Protein AF-A0A450WW51-F1 (afdb_monomer_lite)

InterPro domains:
  IPR001902 SLC26A/SulP transporter [PTHR11814] (2-230)
  IPR002645 STAS domain [PS50801] (173-230)
  IPR011547 SLC26A/SulP transporter domain [PF00916] (1-120)
  IPR036513 STAS domain superfamily [G3DSA:3.30.750.24] (166-231)

Secondary structure (DSSP, 8-state):
-HHHHHHHHHHHHHHHHHHHHT----HHHHHHHHHHHHHHHHTTTPPPP---HHHHHHHHHTT--STHHHHHHHHHHHHHHHHHHHHHHT--HHHHHHHHHHHHHHH--HHHHHHHHHS-SHHHHHHHHHHHHHHHH-HHHHHHHHHHHHHHHHHHHHTS-EEEEE-THHHHTTS-TT--S--EEEEEEEEE-TTTHHHHHHHHHHHHHH------EEEE-TTEEEE-TTSTTTTSTT-PPPTT----EEEEPPP----

Organism: NCBI:txid2126335

Structure (mmCIF, N/CA/C/O backbone):
data_AF-A0A450WW51-F1
#
_entry.id   AF-A0A450WW51-F1
#
loop_
_atom_site.group_PDB
_atom_site.id
_atom_site.type_symbol
_atom_site.label_atom_id
_atom_site.label_alt_id
_atom_site.label_comp_id
_atom_site.label_asym_id
_atom_site.label_entity_id
_atom_site.label_seq_id
_atom_site.pdbx_PDB_ins_code
_atom_site.Cartn_x
_atom_site.Cartn_y
_atom_site.Cartn_z
_atom_site.occupancy
_atom_site.B_iso_or_equiv
_atom_site.auth_seq_id
_atom_site.auth_comp_id
_atom_site.auth_asym_id
_atom_site.auth_atom_id
_atom_site.pdbx_PDB_model_num
ATOM 1 N N . MET A 1 1 ? -2.018 15.174 -1.538 1.00 81.00 1 MET A N 1
ATOM 2 C CA . MET A 1 1 ? -2.752 13.889 -1.487 1.00 81.00 1 MET A CA 1
ATOM 3 C C . MET A 1 1 ? -1.989 12.746 -2.149 1.00 81.00 1 MET A C 1
ATOM 5 O O . MET A 1 1 ? -1.679 11.791 -1.453 1.00 81.00 1 MET A O 1
ATOM 9 N N . LEU A 1 2 ? -1.634 12.848 -3.438 1.00 84.88 2 LEU A N 1
ATOM 10 C CA . LEU A 1 2 ? -0.921 11.784 -4.171 1.00 84.88 2 LEU A CA 1
ATOM 11 C C . LEU A 1 2 ? 0.379 11.326 -3.488 1.00 84.88 2 LEU A C 1
ATOM 13 O O . LEU A 1 2 ? 0.593 10.131 -3.348 1.00 84.88 2 LEU A O 1
ATOM 17 N N . ALA A 1 3 ? 1.198 12.259 -2.987 1.00 87.00 3 ALA A N 1
ATOM 18 C CA . ALA A 1 3 ? 2.426 11.920 -2.261 1.00 87.00 3 ALA A CA 1
ATOM 19 C C . ALA A 1 3 ? 2.160 11.108 -0.979 1.00 87.00 3 ALA A C 1
ATOM 21 O O . ALA A 1 3 ? 2.829 10.112 -0.730 1.00 87.00 3 ALA A O 1
ATOM 22 N N . PHE A 1 4 ? 1.148 11.494 -0.195 1.00 87.81 4 PHE A N 1
ATOM 23 C CA . PHE A 1 4 ? 0.763 10.782 1.027 1.00 87.81 4 PHE A CA 1
ATOM 24 C C . PHE A 1 4 ? 0.251 9.371 0.718 1.00 87.81 4 PHE A C 1
ATOM 26 O O . PHE A 1 4 ? 0.684 8.410 1.344 1.00 87.81 4 PHE A O 1
ATOM 33 N N . LEU A 1 5 ? -0.623 9.243 -0.285 1.00 88.44 5 LEU A N 1
ATOM 34 C CA . LEU A 1 5 ? -1.133 7.947 -0.728 1.00 88.44 5 LEU A CA 1
ATOM 35 C C . LEU A 1 5 ? -0.025 7.044 -1.270 1.00 88.44 5 LEU A C 1
ATOM 37 O O . LEU A 1 5 ? 0.029 5.873 -0.912 1.00 88.44 5 LEU A O 1
ATOM 41 N N . GLY A 1 6 ? 0.875 7.595 -2.085 1.00 89.94 6 GLY A N 1
ATOM 42 C CA . GLY A 1 6 ? 2.020 6.868 -2.622 1.00 89.94 6 GLY A CA 1
ATOM 43 C C . GLY A 1 6 ? 2.958 6.371 -1.524 1.00 89.94 6 GLY A C 1
ATOM 44 O O . GLY A 1 6 ? 3.372 5.216 -1.564 1.00 89.94 6 GLY A O 1
ATOM 45 N N . LEU A 1 7 ? 3.240 7.202 -0.514 1.00 92.06 7 LEU A N 1
ATOM 46 C CA . LEU A 1 7 ? 4.035 6.807 0.653 1.00 92.06 7 LEU A CA 1
ATOM 47 C C . LEU A 1 7 ? 3.335 5.723 1.473 1.00 92.06 7 LEU A C 1
ATOM 49 O O . LEU A 1 7 ? 3.942 4.696 1.751 1.00 92.06 7 LEU A O 1
ATOM 53 N N . MET A 1 8 ? 2.054 5.905 1.809 1.00 90.44 8 MET A N 1
ATOM 54 C CA . MET A 1 8 ? 1.281 4.896 2.542 1.00 90.44 8 MET A CA 1
ATOM 55 C C . MET A 1 8 ? 1.249 3.559 1.803 1.00 90.44 8 MET A C 1
ATOM 57 O O . MET A 1 8 ? 1.497 2.516 2.404 1.00 90.44 8 MET A O 1
ATOM 61 N N . GLN A 1 9 ? 1.004 3.591 0.494 1.00 89.75 9 GLN A N 1
ATOM 62 C CA . GLN A 1 9 ? 1.033 2.404 -0.348 1.00 89.75 9 GLN A CA 1
ATOM 63 C C . GLN A 1 9 ? 2.417 1.744 -0.331 1.00 89.75 9 GLN A C 1
ATOM 65 O O . GLN A 1 9 ? 2.496 0.535 -0.122 1.00 89.75 9 GLN A O 1
ATOM 70 N N . SER A 1 10 ? 3.497 2.516 -0.501 1.00 92.31 10 SER A N 1
ATOM 71 C CA . SER A 1 10 ? 4.865 1.983 -0.436 1.00 92.31 10 SER A CA 1
ATOM 72 C C . SER A 1 10 ? 5.128 1.314 0.908 1.00 92.31 10 SER A C 1
ATOM 74 O O . SER A 1 10 ? 5.588 0.179 0.940 1.00 92.31 10 SER A O 1
ATOM 76 N N . CYS A 1 11 ? 4.730 1.949 2.013 1.00 92.19 11 CYS A N 1
ATOM 77 C CA . CYS A 1 11 ? 4.914 1.409 3.353 1.00 92.19 11 CYS A CA 1
ATOM 78 C C . CYS A 1 11 ? 4.168 0.084 3.571 1.00 92.19 11 CYS A C 1
ATOM 80 O O . CYS A 1 11 ? 4.739 -0.889 4.069 1.00 92.19 11 CYS A O 1
ATOM 82 N N . VAL A 1 12 ? 2.896 0.027 3.162 1.00 90.81 12 VAL A N 1
ATOM 83 C CA . VAL A 1 12 ? 2.069 -1.186 3.258 1.00 90.81 12 VAL A CA 1
ATOM 84 C C . VAL A 1 12 ? 2.666 -2.315 2.420 1.00 90.81 12 VAL A C 1
ATOM 86 O O . VAL A 1 12 ? 2.776 -3.445 2.898 1.00 90.81 12 VAL A O 1
ATOM 89 N N . ILE A 1 13 ? 3.093 -2.013 1.191 1.00 92.12 13 ILE A N 1
ATOM 90 C CA . ILE A 1 13 ? 3.721 -2.993 0.302 1.00 92.12 13 ILE A CA 1
ATOM 91 C C . ILE A 1 13 ? 5.044 -3.463 0.892 1.00 92.12 13 ILE A C 1
ATOM 93 O O . ILE A 1 13 ? 5.251 -4.665 0.998 1.00 92.12 13 ILE A O 1
ATOM 97 N N . ALA A 1 14 ? 5.924 -2.556 1.307 1.00 92.00 14 ALA A N 1
ATOM 98 C CA . ALA A 1 14 ? 7.241 -2.897 1.825 1.00 92.00 14 ALA A CA 1
ATOM 99 C C . ALA A 1 14 ? 7.132 -3.802 3.061 1.00 92.00 14 ALA A C 1
ATOM 101 O O . ALA A 1 14 ? 7.811 -4.825 3.129 1.00 92.00 14 ALA A O 1
ATOM 102 N N . ARG A 1 15 ? 6.188 -3.529 3.973 1.00 91.56 15 ARG A N 1
ATOM 103 C CA . ARG A 1 15 ? 5.903 -4.416 5.110 1.00 91.56 15 ARG A CA 1
ATOM 104 C C . ARG A 1 15 ? 5.386 -5.788 4.667 1.00 91.56 15 ARG A C 1
ATOM 106 O O . ARG A 1 15 ? 5.874 -6.806 5.151 1.00 91.56 15 ARG A O 1
ATOM 113 N N . ALA A 1 16 ? 4.433 -5.835 3.734 1.00 90.50 16 ALA A N 1
ATOM 114 C CA . ALA A 1 16 ? 3.905 -7.097 3.209 1.00 90.50 16 ALA A CA 1
ATOM 115 C C . ALA A 1 16 ? 4.989 -7.933 2.501 1.00 90.50 16 ALA A C 1
ATOM 117 O O . ALA A 1 16 ? 5.058 -9.150 2.678 1.00 90.50 16 ALA A O 1
ATOM 118 N N . MET A 1 17 ? 5.868 -7.283 1.735 1.00 90.31 17 MET A N 1
ATOM 119 C CA . MET A 1 17 ? 6.980 -7.936 1.048 1.00 90.31 17 MET A CA 1
ATOM 120 C C . MET A 1 17 ? 8.078 -8.378 2.019 1.00 90.31 17 MET A C 1
ATOM 122 O O . MET A 1 17 ? 8.633 -9.459 1.831 1.00 90.31 17 MET A O 1
ATOM 126 N N . GLY A 1 18 ? 8.358 -7.602 3.071 1.00 89.25 18 GLY A N 1
ATOM 127 C CA . GLY A 1 18 ? 9.272 -7.984 4.151 1.00 89.25 18 GLY A CA 1
ATOM 128 C C . GLY A 1 18 ? 8.824 -9.271 4.839 1.00 89.25 18 GLY A C 1
ATOM 129 O O . GLY A 1 18 ? 9.603 -10.213 4.950 1.00 89.25 18 GLY A O 1
ATOM 130 N N . ILE A 1 19 ? 7.530 -9.379 5.166 1.00 90.69 19 ILE A N 1
ATOM 131 C CA . ILE A 1 19 ? 6.938 -10.610 5.718 1.00 90.69 19 ILE A CA 1
ATOM 132 C C . ILE A 1 19 ? 7.074 -11.780 4.731 1.00 90.69 19 ILE A C 1
ATOM 134 O O . ILE A 1 19 ? 7.504 -12.861 5.123 1.00 90.69 19 ILE A O 1
ATOM 138 N N . LYS A 1 20 ? 6.752 -11.575 3.444 1.00 87.81 20 LYS A N 1
ATOM 139 C CA . LYS A 1 20 ? 6.827 -12.637 2.420 1.00 87.81 20 LYS A CA 1
ATOM 140 C C . LYS A 1 20 ? 8.260 -13.129 2.169 1.00 87.81 20 LYS A C 1
ATOM 142 O O . LYS A 1 20 ? 8.452 -14.296 1.848 1.00 87.81 20 LYS A O 1
ATOM 147 N N . SER A 1 21 ? 9.251 -12.246 2.272 1.00 86.81 21 SER A N 1
ATOM 148 C CA . SER A 1 21 ? 10.664 -12.548 1.995 1.00 86.81 21 SER A CA 1
ATOM 149 C C . SER A 1 21 ? 11.484 -12.910 3.239 1.00 86.81 21 SER A C 1
ATOM 151 O O . SER A 1 21 ? 12.622 -13.352 3.099 1.00 86.81 21 SER A O 1
ATOM 153 N N . GLY A 1 22 ? 10.934 -12.719 4.444 1.00 87.94 22 GLY A N 1
ATOM 154 C CA . GLY A 1 22 ? 11.670 -12.850 5.705 1.00 87.94 22 GLY A CA 1
ATOM 155 C C . GLY A 1 22 ? 12.706 -11.741 5.929 1.00 87.94 22 GLY A C 1
ATOM 156 O O . GLY A 1 22 ? 13.625 -11.913 6.727 1.00 87.94 22 GLY A O 1
ATOM 157 N N . GLN A 1 23 ? 12.598 -10.622 5.208 1.00 87.50 23 GLN A N 1
ATOM 158 C CA . GLN A 1 23 ? 13.522 -9.494 5.307 1.00 87.50 23 GLN A CA 1
ATOM 159 C C . GLN A 1 23 ? 13.019 -8.460 6.315 1.00 87.50 23 GLN A C 1
ATOM 161 O O . GLN A 1 23 ? 11.842 -8.096 6.323 1.00 87.50 23 GLN A O 1
ATOM 166 N N . ASN A 1 24 ? 13.937 -7.933 7.127 1.00 87.12 24 ASN A N 1
ATOM 167 C CA . ASN A 1 24 ? 13.657 -6.775 7.969 1.00 87.12 24 ASN A CA 1
ATOM 168 C C . ASN A 1 24 ? 13.681 -5.506 7.116 1.00 87.12 24 ASN A C 1
ATOM 170 O O . ASN A 1 24 ? 14.708 -5.161 6.533 1.00 87.12 24 ASN A O 1
ATOM 174 N N . VAL A 1 25 ? 12.541 -4.824 7.053 1.00 88.12 25 VAL A N 1
ATOM 175 C CA . VAL A 1 25 ? 12.363 -3.585 6.293 1.00 88.12 25 VAL A CA 1
ATOM 176 C C . VAL A 1 25 ? 12.336 -2.409 7.261 1.00 88.12 25 VAL A C 1
ATOM 178 O O . VAL A 1 25 ? 11.457 -2.333 8.119 1.00 88.12 25 VAL A O 1
ATOM 181 N N . ASP A 1 26 ? 13.281 -1.482 7.106 1.00 92.38 26 ASP A N 1
ATOM 182 C CA . ASP A 1 26 ? 13.289 -0.215 7.838 1.00 92.38 26 ASP A CA 1
ATOM 183 C C . ASP A 1 26 ? 12.375 0.803 7.140 1.00 92.38 26 ASP A C 1
ATOM 185 O O . ASP A 1 26 ? 12.622 1.235 6.010 1.00 92.38 26 ASP A O 1
ATOM 189 N N . MET A 1 27 ? 11.305 1.200 7.829 1.00 92.69 27 MET A N 1
ATOM 190 C CA . MET A 1 27 ? 10.323 2.136 7.293 1.00 92.69 27 MET A CA 1
ATOM 191 C C . MET A 1 27 ? 10.871 3.552 7.118 1.00 92.69 27 MET A C 1
ATOM 193 O O . MET A 1 27 ? 10.458 4.249 6.192 1.00 92.69 27 MET A O 1
ATOM 197 N N . ASN A 1 28 ? 11.827 3.973 7.950 1.00 94.62 28 ASN A N 1
ATOM 198 C CA . ASN A 1 28 ? 12.457 5.282 7.802 1.00 94.62 28 ASN A CA 1
ATOM 199 C C . ASN A 1 28 ? 13.280 5.333 6.513 1.00 94.62 28 ASN A C 1
ATOM 201 O O . ASN A 1 28 ? 13.231 6.328 5.787 1.00 94.62 28 ASN A O 1
ATOM 205 N N . GLN A 1 29 ? 13.989 4.245 6.193 1.00 92.94 29 GLN A N 1
ATOM 206 C CA . GLN A 1 29 ? 14.736 4.140 4.941 1.00 92.94 29 GLN A CA 1
ATOM 207 C C . GLN A 1 29 ? 13.821 4.100 3.718 1.00 92.94 29 GLN A C 1
ATOM 209 O O . GLN A 1 29 ? 14.126 4.759 2.728 1.00 92.94 29 GLN A O 1
ATOM 214 N N . GLU A 1 30 ? 12.692 3.394 3.784 1.00 92.19 30 GLU A N 1
ATOM 215 C CA . GLU A 1 30 ? 11.709 3.372 2.694 1.00 92.19 30 GLU A CA 1
ATOM 216 C C . GLU A 1 30 ? 11.142 4.775 2.422 1.00 92.19 30 GLU A C 1
ATOM 218 O O . GLU A 1 30 ? 11.117 5.234 1.280 1.00 92.19 30 GLU A O 1
ATOM 223 N N . VAL A 1 31 ? 10.745 5.502 3.474 1.00 94.62 31 VAL A N 1
ATOM 224 C CA . VAL A 1 31 ? 10.209 6.867 3.345 1.00 94.62 31 VAL A CA 1
ATOM 225 C C . VAL A 1 31 ? 11.258 7.823 2.776 1.00 94.62 31 VAL A C 1
ATOM 227 O O . VAL A 1 31 ? 10.950 8.604 1.868 1.00 94.62 31 VAL A O 1
ATOM 230 N N . LEU A 1 32 ? 12.500 7.759 3.268 1.00 95.31 32 LEU A N 1
ATOM 231 C CA . LEU A 1 32 ? 13.602 8.569 2.745 1.00 95.31 32 LEU A CA 1
ATOM 232 C C . LEU A 1 32 ? 13.919 8.214 1.288 1.00 95.31 32 LEU A C 1
ATOM 234 O O . LEU A 1 32 ? 14.033 9.116 0.459 1.00 95.31 32 LEU A O 1
ATOM 238 N N . GLY A 1 33 ? 14.001 6.926 0.953 1.00 93.25 33 GLY A N 1
ATOM 239 C CA . GLY A 1 33 ? 14.266 6.444 -0.402 1.00 93.25 33 GLY A CA 1
ATOM 240 C C . GLY A 1 33 ? 13.198 6.894 -1.396 1.00 93.25 33 GLY A C 1
ATOM 241 O O . GLY A 1 33 ? 13.523 7.446 -2.449 1.00 93.25 33 GLY A O 1
ATOM 242 N N . GLN A 1 34 ? 11.922 6.760 -1.033 1.00 93.81 34 GLN A N 1
ATOM 243 C CA . GLN A 1 34 ? 10.801 7.198 -1.861 1.00 93.81 34 GLN A CA 1
ATOM 244 C C . GLN A 1 34 ? 10.797 8.718 -2.070 1.00 93.81 34 GLN A C 1
ATOM 246 O O . GLN A 1 34 ? 10.538 9.208 -3.173 1.00 93.81 34 GLN A O 1
ATOM 251 N N . SER A 1 35 ? 11.114 9.472 -1.016 1.00 93.69 35 SER A N 1
ATOM 252 C CA . SER A 1 35 ? 11.188 10.934 -1.067 1.00 93.69 35 SER A CA 1
ATOM 253 C C . SER A 1 35 ? 12.336 11.399 -1.961 1.00 93.69 35 SER A C 1
ATOM 255 O O . SER A 1 35 ? 12.122 12.217 -2.853 1.00 93.69 35 SER A O 1
ATOM 257 N N . LEU A 1 36 ? 13.533 10.831 -1.791 1.00 94.88 36 LEU A N 1
ATOM 258 C CA . LEU A 1 36 ? 14.698 11.128 -2.627 1.00 94.88 36 LEU A CA 1
ATOM 259 C C . LEU A 1 36 ? 14.468 10.733 -4.089 1.00 94.88 36 LEU A C 1
ATOM 261 O O . LEU A 1 36 ? 14.822 11.499 -4.984 1.00 94.88 36 LEU A O 1
ATOM 265 N N . SER A 1 37 ? 13.821 9.592 -4.345 1.00 93.06 37 SER A N 1
ATOM 266 C CA . SER A 1 37 ? 13.458 9.167 -5.702 1.00 93.06 37 SER A CA 1
ATOM 267 C C . SER A 1 37 ? 12.532 10.175 -6.382 1.00 93.06 37 SER A C 1
ATOM 269 O O . SER A 1 37 ? 12.746 10.515 -7.545 1.00 93.06 37 SER A O 1
ATOM 271 N N . ASN A 1 38 ? 11.506 10.662 -5.681 1.00 93.75 38 ASN A N 1
ATOM 272 C CA . ASN A 1 38 ? 10.563 11.629 -6.241 1.00 93.75 38 ASN A CA 1
ATOM 273 C C . ASN A 1 38 ? 11.179 13.033 -6.378 1.00 93.75 38 ASN A C 1
ATOM 275 O O . ASN A 1 38 ? 10.891 13.728 -7.353 1.00 93.75 38 ASN A O 1
ATOM 279 N N . LEU A 1 39 ? 12.067 13.437 -5.462 1.00 94.56 39 LEU A N 1
ATOM 280 C CA . LEU A 1 39 ? 12.841 14.676 -5.594 1.00 94.56 39 LEU A CA 1
ATOM 281 C C . LEU A 1 39 ? 13.759 14.623 -6.819 1.00 94.56 39 LEU A C 1
ATOM 283 O O . LEU A 1 39 ? 13.703 15.521 -7.653 1.00 94.56 39 LEU A O 1
ATOM 287 N N . GLY A 1 40 ? 14.538 13.548 -6.978 1.00 94.50 40 GLY A N 1
ATOM 288 C CA . GLY A 1 40 ? 15.386 13.344 -8.155 1.00 94.50 40 GLY A CA 1
ATOM 289 C C . GLY A 1 40 ? 14.580 13.308 -9.457 1.00 94.50 40 GLY A C 1
ATOM 290 O O . GLY A 1 40 ? 14.936 13.977 -10.425 1.00 94.50 40 GLY A O 1
ATOM 291 N N . GLY A 1 41 ? 13.446 12.600 -9.463 1.00 93.75 41 GLY A N 1
ATOM 292 C CA . GLY A 1 41 ? 12.546 12.529 -10.616 1.00 93.75 41 GLY A CA 1
ATOM 293 C C . GLY A 1 41 ? 11.914 13.872 -10.999 1.00 93.75 41 GLY A C 1
ATOM 294 O O . GLY A 1 41 ? 11.671 14.115 -12.180 1.00 93.75 41 GLY A O 1
ATOM 295 N N . SER A 1 42 ? 11.703 14.775 -10.038 1.00 94.19 42 SER A N 1
ATOM 296 C CA . SER A 1 42 ? 11.119 16.098 -10.300 1.00 94.19 42 SER A CA 1
ATOM 297 C C . SER A 1 42 ? 12.010 16.961 -11.203 1.00 94.19 42 SER A C 1
ATOM 299 O O . SER A 1 42 ? 11.496 17.692 -12.045 1.00 94.19 42 SER A O 1
ATOM 301 N N . PHE A 1 43 ? 13.337 16.821 -11.108 1.00 95.75 43 PHE A N 1
ATOM 302 C CA . PHE A 1 43 ? 14.284 17.501 -12.005 1.00 95.75 43 PHE A CA 1
ATOM 303 C C . PHE A 1 43 ? 14.315 16.908 -13.423 1.00 95.75 43 PHE A C 1
ATOM 305 O O . PHE A 1 43 ? 14.831 17.536 -14.343 1.00 95.75 43 PHE A O 1
ATOM 312 N N . LEU A 1 44 ? 13.751 15.713 -13.607 1.00 94.44 44 LEU A N 1
ATOM 313 C CA . LEU A 1 44 ? 13.718 14.970 -14.869 1.00 94.44 44 LEU A CA 1
ATOM 314 C C . LEU A 1 44 ? 12.308 14.913 -15.479 1.00 94.44 44 LEU A C 1
ATOM 316 O O . LEU A 1 44 ? 12.050 14.083 -16.346 1.00 94.44 44 LEU A O 1
ATOM 320 N N . SER A 1 45 ? 11.380 15.766 -15.024 1.00 92.88 45 SER A N 1
ATOM 321 C CA . SER A 1 45 ? 9.971 15.773 -15.462 1.00 92.88 45 SER A CA 1
ATOM 322 C C . SER A 1 45 ? 9.258 14.418 -15.303 1.00 92.88 45 SER A C 1
ATOM 324 O O . SER A 1 45 ? 8.375 14.071 -16.087 1.00 92.88 45 SER A O 1
ATOM 326 N N . CYS A 1 46 ? 9.642 13.623 -14.300 1.00 91.69 46 CYS A N 1
ATOM 327 C CA . CYS A 1 46 ? 9.008 12.335 -14.028 1.00 91.69 46 CYS A CA 1
ATOM 328 C C . CYS A 1 46 ? 7.646 12.496 -13.342 1.00 91.69 46 CYS A C 1
ATOM 330 O O . CYS A 1 46 ? 7.431 13.396 -12.528 1.00 91.69 46 CYS A O 1
ATOM 332 N N . PHE A 1 47 ? 6.744 11.552 -13.613 1.00 91.00 47 PHE A N 1
ATOM 333 C CA . PHE A 1 47 ? 5.521 11.401 -12.831 1.00 91.00 47 PHE A CA 1
ATOM 334 C C . PHE A 1 47 ? 5.835 10.933 -11.399 1.00 91.00 47 PHE A C 1
ATOM 336 O O . PHE A 1 47 ? 6.829 10.229 -11.191 1.00 91.00 47 PHE A O 1
ATOM 343 N N . PRO A 1 48 ? 4.982 11.270 -10.411 1.00 89.44 48 PRO A N 1
ATOM 344 C CA . PRO A 1 48 ? 5.116 10.759 -9.053 1.00 89.44 48 PRO A CA 1
ATOM 345 C C . PRO A 1 48 ? 5.138 9.230 -9.044 1.00 89.44 48 PRO A C 1
ATOM 347 O O . PRO A 1 48 ? 4.232 8.585 -9.573 1.00 89.44 48 PRO A O 1
ATOM 350 N N . SER A 1 49 ? 6.161 8.658 -8.417 1.00 89.75 49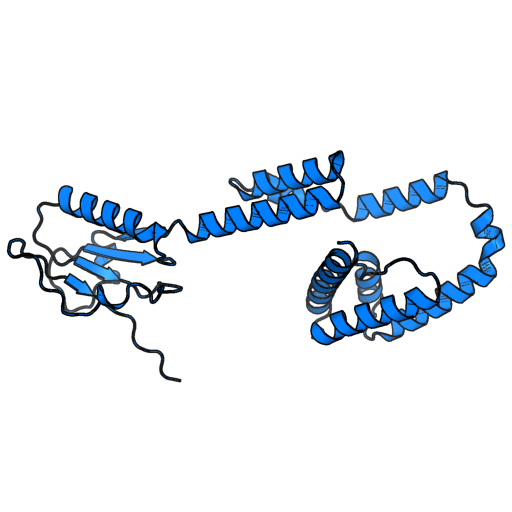 SER A N 1
ATOM 351 C CA . SER A 1 49 ? 6.320 7.213 -8.281 1.00 89.75 49 SER A CA 1
ATOM 352 C C . SER A 1 49 ? 5.930 6.747 -6.874 1.00 89.75 49 SER A C 1
ATOM 354 O O . SER A 1 49 ? 5.912 7.540 -5.923 1.00 89.75 49 SER A O 1
ATOM 356 N N . CYS A 1 50 ? 5.620 5.455 -6.748 1.00 91.75 50 CYS A N 1
ATOM 357 C CA . CYS A 1 50 ? 5.373 4.722 -5.502 1.00 91.75 50 CYS A CA 1
ATOM 358 C C . CYS A 1 50 ? 5.723 3.234 -5.673 1.00 91.75 50 CYS A C 1
ATOM 360 O O . CYS A 1 50 ? 5.873 2.746 -6.798 1.00 91.75 50 CYS A O 1
ATOM 362 N N . GLY A 1 51 ? 5.849 2.506 -4.560 1.00 88.19 51 GLY A N 1
ATOM 363 C CA . GLY A 1 51 ? 6.046 1.059 -4.577 1.00 88.19 51 GLY A CA 1
ATOM 364 C C . GLY A 1 51 ? 4.929 0.310 -5.318 1.00 88.19 51 GLY A C 1
ATOM 365 O O . GLY A 1 51 ? 3.754 0.688 -5.275 1.00 88.19 51 GLY A O 1
ATOM 366 N N . SER A 1 52 ? 5.296 -0.789 -5.987 1.00 90.88 52 SER A N 1
ATOM 367 C CA . SER A 1 52 ? 4.375 -1.639 -6.752 1.00 90.88 52 SER A CA 1
ATOM 368 C C . SER A 1 52 ? 4.369 -3.064 -6.211 1.00 90.88 52 SER A C 1
ATOM 370 O O . SER A 1 52 ? 5.383 -3.760 -6.260 1.00 90.88 52 SER A O 1
ATOM 372 N N . PHE A 1 53 ? 3.203 -3.513 -5.739 1.00 88.38 53 PHE A N 1
ATOM 373 C CA . PHE A 1 53 ? 3.032 -4.856 -5.191 1.00 88.38 53 PHE A CA 1
ATOM 374 C C . PHE A 1 53 ? 3.325 -5.924 -6.247 1.00 88.38 53 PHE A C 1
ATOM 376 O O . PHE A 1 53 ? 4.127 -6.818 -6.000 1.00 88.38 53 PHE A O 1
ATOM 383 N N . ASN A 1 54 ? 2.745 -5.794 -7.446 1.00 88.38 54 ASN A N 1
ATOM 384 C CA . ASN A 1 54 ? 2.909 -6.776 -8.522 1.00 88.38 54 ASN A CA 1
ATOM 385 C C . ASN A 1 54 ? 4.374 -6.921 -8.947 1.00 88.38 54 ASN A C 1
ATOM 387 O O . ASN A 1 54 ? 4.867 -8.039 -9.088 1.00 88.38 54 ASN A O 1
ATOM 391 N N . ARG A 1 55 ? 5.095 -5.801 -9.098 1.00 89.12 55 ARG A N 1
ATOM 392 C CA . ARG A 1 55 ? 6.512 -5.825 -9.485 1.00 89.12 55 ARG A CA 1
ATOM 393 C C . ARG A 1 55 ? 7.375 -6.473 -8.405 1.00 89.12 55 ARG A C 1
ATOM 395 O O . ARG A 1 55 ? 8.182 -7.347 -8.707 1.00 89.12 55 ARG A O 1
ATOM 402 N N . SER A 1 56 ? 7.196 -6.070 -7.148 1.00 91.00 56 SER A N 1
ATOM 403 C CA . SER A 1 56 ? 7.973 -6.614 -6.032 1.00 91.00 56 SER A CA 1
ATOM 404 C C . SER A 1 56 ? 7.664 -8.091 -5.782 1.00 91.00 56 SER A C 1
ATOM 406 O O . SER A 1 56 ? 8.578 -8.872 -5.525 1.00 91.00 56 SER A O 1
ATOM 408 N N . ALA A 1 57 ? 6.395 -8.496 -5.898 1.00 88.62 57 ALA A N 1
ATOM 409 C CA . ALA A 1 57 ? 5.976 -9.885 -5.752 1.00 88.62 57 ALA A CA 1
ATOM 410 C C . ALA A 1 57 ? 6.589 -10.784 -6.828 1.00 88.62 57 ALA A C 1
ATOM 412 O O . ALA A 1 57 ? 7.158 -11.816 -6.477 1.00 88.62 57 ALA A O 1
ATOM 413 N N . SER A 1 58 ? 6.534 -10.359 -8.093 1.00 89.56 58 SER A N 1
ATOM 414 C CA . SER A 1 58 ? 7.133 -11.086 -9.216 1.00 89.56 58 SER A CA 1
ATOM 415 C C . SER A 1 58 ? 8.656 -11.181 -9.094 1.00 89.56 58 SER A C 1
ATOM 417 O O . SER A 1 58 ? 9.224 -12.249 -9.321 1.00 89.56 58 SER A O 1
ATOM 419 N N . ASN A 1 59 ? 9.325 -10.110 -8.654 1.00 91.62 59 ASN A N 1
ATOM 420 C CA . ASN A 1 59 ? 10.768 -10.141 -8.410 1.00 91.62 59 ASN A CA 1
ATOM 421 C C . ASN A 1 59 ? 11.142 -11.159 -7.324 1.00 91.62 59 ASN A C 1
ATOM 423 O O . ASN A 1 59 ? 12.063 -11.948 -7.522 1.00 91.62 59 ASN A O 1
ATOM 427 N N . ILE A 1 60 ? 10.433 -11.164 -6.189 1.00 90.62 60 ILE A N 1
ATOM 428 C CA . ILE A 1 60 ? 10.704 -12.108 -5.092 1.00 90.62 60 ILE A CA 1
ATOM 429 C C . ILE A 1 60 ? 10.445 -13.554 -5.527 1.00 90.62 60 ILE A C 1
ATOM 431 O O . ILE A 1 60 ? 11.242 -14.435 -5.219 1.00 90.62 60 ILE A O 1
ATOM 435 N N . GLU A 1 61 ? 9.378 -13.798 -6.286 1.00 90.56 61 GLU A N 1
ATOM 436 C CA . GLU A 1 61 ? 9.069 -15.121 -6.842 1.00 90.56 61 GLU A CA 1
ATOM 437 C C . GLU A 1 61 ? 10.115 -15.585 -7.866 1.00 90.56 61 GLU A C 1
ATOM 439 O O . GLU A 1 61 ? 10.454 -16.763 -7.918 1.00 90.56 61 GLU A O 1
ATOM 444 N N . SER A 1 62 ? 10.723 -14.642 -8.588 1.00 91.56 62 SER A N 1
ATOM 445 C CA . SER A 1 62 ? 11.867 -14.887 -9.477 1.00 91.56 62 SER A CA 1
ATOM 446 C C . SER A 1 62 ? 13.199 -15.071 -8.726 1.00 91.56 62 SER A C 1
ATOM 448 O O . SER A 1 62 ? 14.254 -15.163 -9.350 1.00 91.56 62 SER A O 1
ATOM 450 N N . GLY A 1 63 ? 13.182 -15.107 -7.389 1.00 89.62 63 GLY A N 1
ATOM 451 C CA . GLY A 1 63 ? 14.363 -15.335 -6.556 1.00 89.62 63 GLY A CA 1
ATOM 452 C C . GLY A 1 63 ? 15.171 -14.080 -6.218 1.00 89.62 63 GLY A C 1
ATOM 453 O O . GLY A 1 63 ? 16.322 -14.202 -5.793 1.00 89.62 63 GLY A O 1
ATOM 454 N N . ALA A 1 64 ? 14.612 -12.875 -6.380 1.00 89.00 64 ALA A N 1
ATOM 455 C CA . ALA A 1 64 ? 15.280 -11.638 -5.980 1.00 89.00 64 ALA A CA 1
ATOM 456 C C . ALA A 1 64 ? 15.581 -11.620 -4.473 1.00 89.00 64 ALA A C 1
ATOM 458 O O . ALA A 1 64 ? 14.691 -11.812 -3.647 1.00 89.00 64 ALA A O 1
ATOM 459 N N . ARG A 1 65 ? 16.838 -11.332 -4.115 1.00 86.38 65 ARG A N 1
ATOM 460 C CA . ARG A 1 65 ? 17.292 -11.230 -2.713 1.00 86.38 65 ARG A CA 1
ATOM 461 C C . ARG A 1 65 ? 17.870 -9.868 -2.345 1.00 86.38 65 ARG A C 1
ATOM 463 O O . ARG A 1 65 ? 18.052 -9.590 -1.165 1.00 86.38 65 ARG A O 1
ATOM 470 N N . THR A 1 66 ? 18.179 -9.031 -3.333 1.00 89.50 66 THR A N 1
ATOM 471 C CA . THR A 1 66 ? 18.871 -7.754 -3.136 1.00 89.50 66 THR A CA 1
ATOM 472 C C . THR A 1 66 ? 18.174 -6.624 -3.899 1.00 89.50 66 THR A C 1
ATOM 474 O O . THR A 1 66 ? 17.552 -6.870 -4.939 1.00 89.50 66 THR A O 1
ATOM 477 N N . PRO A 1 67 ? 18.306 -5.364 -3.442 1.00 85.25 67 PRO A N 1
ATOM 478 C CA . PRO A 1 67 ? 17.730 -4.205 -4.128 1.00 85.25 67 PRO A CA 1
ATOM 479 C C . PRO A 1 67 ? 18.343 -3.945 -5.517 1.00 85.25 67 PRO A C 1
ATOM 481 O O . PRO A 1 67 ? 17.769 -3.202 -6.313 1.00 85.25 67 PRO A O 1
ATOM 484 N N . LEU A 1 68 ? 19.463 -4.600 -5.858 1.00 91.38 68 LEU A N 1
ATOM 485 C CA . LEU A 1 68 ? 20.096 -4.513 -7.180 1.00 91.38 68 LEU A CA 1
ATOM 486 C C . LEU A 1 68 ? 19.157 -4.919 -8.320 1.00 91.38 68 LEU A C 1
ATOM 488 O O . LEU A 1 68 ? 19.293 -4.399 -9.425 1.00 91.38 68 LEU A O 1
ATOM 492 N N . VAL A 1 69 ? 18.163 -5.776 -8.060 1.00 92.56 69 VAL A N 1
ATOM 493 C CA . VAL A 1 69 ? 17.147 -6.140 -9.061 1.00 92.56 69 VAL A CA 1
ATOM 494 C C . VAL A 1 69 ? 16.393 -4.907 -9.565 1.00 92.56 69 VAL A C 1
ATOM 496 O O . VAL A 1 69 ? 16.103 -4.815 -10.758 1.00 92.56 69 VAL A O 1
ATOM 499 N N . GLY A 1 70 ? 16.128 -3.924 -8.698 1.00 91.38 70 GLY A N 1
ATOM 500 C CA . GLY A 1 70 ? 15.497 -2.662 -9.090 1.00 91.38 70 GLY A CA 1
ATOM 501 C C . GLY A 1 70 ? 16.375 -1.832 -10.028 1.00 91.38 70 GLY A C 1
ATOM 502 O O . GLY A 1 70 ? 15.886 -1.342 -11.045 1.00 91.38 70 GLY A O 1
ATOM 503 N N . VAL A 1 71 ? 17.675 -1.744 -9.729 1.00 93.31 71 VAL A N 1
ATOM 504 C CA . VAL A 1 71 ? 18.663 -1.012 -10.540 1.00 93.31 71 VAL A CA 1
ATOM 505 C C . VAL A 1 71 ? 18.818 -1.653 -11.917 1.00 93.31 71 VAL A C 1
ATOM 507 O O . VAL A 1 71 ? 18.688 -0.971 -12.931 1.00 93.31 71 VAL A O 1
ATOM 510 N N . VAL A 1 72 ? 19.016 -2.975 -11.968 1.00 94.50 72 VAL A N 1
ATOM 511 C CA . VAL A 1 72 ? 19.121 -3.719 -13.233 1.00 94.50 72 VAL A CA 1
ATOM 512 C C . VAL A 1 72 ? 17.842 -3.562 -14.049 1.00 94.50 72 VAL A C 1
ATOM 514 O O . VAL A 1 72 ? 17.908 -3.264 -15.237 1.00 94.50 72 VAL A O 1
ATOM 517 N N . SER A 1 73 ? 16.673 -3.669 -13.411 1.00 93.38 73 SER A N 1
ATOM 518 C CA . SER A 1 73 ? 15.393 -3.476 -14.098 1.00 93.38 73 SER A CA 1
ATOM 519 C C . SER A 1 73 ? 15.250 -2.071 -14.689 1.00 93.38 73 SER A C 1
ATOM 521 O O . SER A 1 73 ? 14.676 -1.929 -15.763 1.00 93.38 73 SER A O 1
ATOM 523 N N . ALA A 1 74 ? 15.739 -1.031 -14.006 1.00 93.00 74 ALA A N 1
ATOM 524 C CA . ALA A 1 74 ? 15.699 0.340 -14.510 1.00 93.00 74 ALA A CA 1
ATOM 525 C C . ALA A 1 74 ? 16.632 0.536 -15.717 1.00 93.00 74 ALA A C 1
ATOM 527 O O . ALA A 1 74 ? 16.219 1.132 -16.709 1.00 93.00 74 ALA A O 1
ATOM 528 N N . ILE A 1 75 ? 17.850 -0.017 -15.667 1.00 95.88 75 ILE A N 1
ATOM 529 C CA . ILE A 1 75 ? 18.815 0.035 -16.779 1.00 95.88 75 ILE A CA 1
ATOM 530 C C . ILE A 1 75 ? 18.269 -0.710 -18.000 1.00 95.88 75 ILE A C 1
ATOM 532 O O . ILE A 1 75 ? 18.257 -0.165 -19.102 1.00 95.88 75 ILE A O 1
ATOM 536 N N . VAL A 1 76 ? 17.776 -1.937 -17.802 1.00 95.31 76 VAL A N 1
ATOM 537 C CA . VAL A 1 76 ? 17.195 -2.756 -18.875 1.00 95.31 76 VAL A CA 1
ATOM 538 C C . VAL A 1 76 ? 15.976 -2.068 -19.476 1.00 95.31 76 VAL A C 1
ATOM 540 O O . VAL A 1 76 ? 15.859 -2.013 -20.695 1.00 95.31 76 VAL A O 1
ATOM 543 N N . LEU A 1 77 ? 15.095 -1.493 -18.652 1.00 93.38 77 LEU A N 1
ATOM 544 C CA . LEU A 1 77 ? 13.938 -0.745 -19.139 1.00 93.38 77 LEU A CA 1
ATOM 545 C C . LEU A 1 77 ? 14.356 0.495 -19.941 1.00 93.38 77 LEU A C 1
ATOM 547 O O . LEU A 1 77 ? 13.782 0.748 -20.995 1.00 93.38 77 LEU A O 1
ATOM 551 N N . GLY A 1 78 ? 15.366 1.240 -19.484 1.00 93.69 78 GLY A N 1
ATOM 552 C CA . GLY A 1 78 ? 15.900 2.391 -20.214 1.00 93.69 78 GLY A CA 1
ATOM 553 C C . GLY A 1 78 ? 16.471 2.003 -21.580 1.00 93.69 78 GLY A C 1
ATOM 554 O O . GLY A 1 78 ? 16.129 2.618 -22.589 1.00 93.69 78 GLY A O 1
ATOM 555 N N . ALA A 1 79 ? 17.272 0.935 -21.631 1.00 94.88 79 ALA A N 1
ATOM 556 C CA . ALA A 1 79 ? 17.808 0.397 -22.880 1.00 94.88 79 ALA A CA 1
ATOM 557 C C . ALA A 1 79 ? 16.696 -0.114 -23.810 1.00 94.88 79 ALA A C 1
ATOM 559 O O . ALA A 1 79 ? 16.719 0.156 -25.011 1.00 94.88 79 ALA A O 1
ATOM 560 N N . LEU A 1 80 ? 15.698 -0.809 -23.254 1.00 93.94 80 LEU A N 1
ATOM 561 C CA . LEU A 1 80 ? 14.559 -1.323 -24.004 1.00 93.94 80 LEU A CA 1
ATOM 562 C C . LEU A 1 80 ? 13.741 -0.188 -24.612 1.00 93.94 80 LEU A C 1
ATOM 564 O O . LEU A 1 80 ? 13.420 -0.259 -25.788 1.00 93.94 80 LEU A O 1
ATOM 568 N N . ILE A 1 81 ? 13.431 0.865 -23.852 1.00 91.44 81 ILE A N 1
ATOM 569 C CA . ILE A 1 81 ? 12.694 2.020 -24.375 1.00 91.44 81 ILE A CA 1
ATOM 570 C C . ILE A 1 81 ? 13.491 2.671 -25.506 1.00 91.44 81 ILE A C 1
ATOM 572 O O . ILE A 1 81 ? 12.933 2.901 -26.575 1.00 91.44 81 ILE A O 1
ATOM 576 N N . PHE A 1 82 ? 14.793 2.900 -25.319 1.00 91.62 82 PHE A N 1
ATOM 577 C CA . PHE A 1 82 ? 15.635 3.513 -26.348 1.00 91.62 82 PHE A CA 1
ATOM 578 C C . PHE A 1 82 ? 15.655 2.703 -27.655 1.00 91.62 82 PHE A C 1
ATOM 580 O O . PHE A 1 82 ? 15.544 3.274 -28.736 1.00 91.62 82 PHE A O 1
ATOM 587 N N . LEU A 1 83 ? 15.737 1.372 -27.563 1.00 93.38 83 LEU A N 1
ATOM 588 C CA . LEU A 1 83 ? 15.817 0.493 -28.733 1.00 93.38 83 LEU A CA 1
ATOM 589 C C . LEU A 1 83 ? 14.443 0.185 -29.357 1.00 93.38 83 LEU A C 1
ATOM 591 O O . LEU A 1 83 ? 14.325 0.063 -30.573 1.00 93.38 83 LEU A O 1
ATOM 595 N N . ALA A 1 84 ? 13.404 0.057 -28.531 1.00 90.75 84 ALA A N 1
ATOM 596 C CA . ALA A 1 84 ? 12.062 -0.366 -28.931 1.00 90.75 84 ALA A CA 1
ATOM 597 C C . ALA A 1 84 ? 11.094 0.799 -29.190 1.00 90.75 84 ALA A C 1
ATOM 599 O O . ALA A 1 84 ? 9.959 0.545 -29.586 1.00 90.75 84 ALA A O 1
ATOM 600 N N . THR A 1 85 ? 11.521 2.059 -29.023 1.00 89.12 85 THR A N 1
ATOM 601 C CA . THR A 1 85 ? 10.717 3.260 -29.333 1.00 89.12 85 THR A CA 1
ATOM 602 C C . THR A 1 85 ? 9.938 3.161 -30.657 1.00 89.12 85 THR A C 1
ATOM 604 O O . THR A 1 85 ? 8.730 3.398 -30.617 1.00 89.12 85 THR A O 1
ATOM 607 N N . PRO A 1 86 ? 10.536 2.779 -31.810 1.00 86.56 86 PRO A N 1
ATOM 608 C CA . PRO A 1 86 ? 9.787 2.728 -33.070 1.00 86.56 86 PRO A CA 1
ATOM 609 C C . PRO A 1 86 ? 8.677 1.670 -33.066 1.00 86.56 86 PRO A C 1
ATOM 611 O O . PRO A 1 86 ? 7.626 1.885 -33.651 1.00 86.56 86 PRO A O 1
ATOM 614 N N . ILE A 1 87 ? 8.877 0.554 -32.363 1.00 87.94 87 ILE A N 1
ATOM 615 C CA . ILE A 1 87 ? 7.891 -0.531 -32.271 1.00 87.94 87 ILE A CA 1
ATOM 616 C C . ILE A 1 87 ? 6.754 -0.131 -31.326 1.00 87.94 87 ILE A C 1
ATOM 618 O O . ILE A 1 87 ? 5.582 -0.344 -31.622 1.00 87.94 87 ILE A O 1
ATOM 622 N N . VAL A 1 88 ? 7.096 0.466 -30.181 1.00 86.38 88 VAL A N 1
ATOM 623 C CA . VAL A 1 88 ? 6.122 0.890 -29.166 1.00 86.38 88 VAL A CA 1
ATOM 624 C C . VAL A 1 88 ? 5.212 1.998 -29.702 1.00 86.38 88 VAL A C 1
ATOM 626 O O . VAL A 1 88 ? 4.034 2.029 -29.353 1.00 86.38 88 VAL A O 1
ATOM 629 N N . ALA A 1 89 ? 5.724 2.870 -30.575 1.00 86.75 89 ALA A N 1
ATOM 630 C CA . ALA A 1 89 ? 4.944 3.940 -31.194 1.00 86.75 89 ALA A CA 1
ATOM 631 C C . ALA A 1 89 ? 3.814 3.428 -32.107 1.00 86.75 89 ALA A C 1
ATOM 633 O O . ALA A 1 89 ? 2.812 4.121 -32.271 1.00 86.75 89 ALA A O 1
ATOM 634 N N . GLU A 1 90 ? 3.941 2.219 -32.663 1.00 91.25 90 GLU A N 1
ATOM 635 C CA . GLU A 1 90 ? 2.918 1.614 -33.526 1.00 91.25 90 GLU A CA 1
ATOM 636 C C . GLU A 1 90 ? 1.908 0.742 -32.766 1.00 91.25 90 GLU A C 1
ATOM 638 O O . GLU A 1 90 ? 0.990 0.184 -33.371 1.00 91.25 90 GLU A O 1
ATOM 643 N N . LEU A 1 91 ? 2.033 0.615 -31.439 1.00 90.62 91 LEU A N 1
ATOM 644 C CA . LEU A 1 91 ? 1.127 -0.224 -30.660 1.00 90.62 91 LEU A CA 1
ATOM 645 C C . LEU A 1 91 ? -0.307 0.331 -30.672 1.00 90.62 91 LEU A C 1
ATOM 647 O O . LEU A 1 91 ? -0.549 1.446 -30.200 1.00 90.62 91 LEU A O 1
ATOM 651 N N . PRO A 1 92 ? -1.299 -0.464 -31.119 1.00 93.44 92 PRO A N 1
ATOM 652 C CA . PRO A 1 92 ? -2.691 -0.054 -31.057 1.00 93.44 92 PRO A CA 1
ATOM 653 C C . PRO A 1 92 ? -3.150 0.144 -29.613 1.00 93.44 92 PRO A C 1
ATOM 655 O O . PRO A 1 92 ? -2.843 -0.655 -28.724 1.00 93.44 92 PRO A O 1
ATOM 658 N N . ILE A 1 93 ? -4.008 1.144 -29.398 1.00 93.62 93 ILE A N 1
ATOM 659 C CA . ILE A 1 93 ? -4.617 1.434 -28.087 1.00 93.62 93 ILE A CA 1
ATOM 660 C C . ILE A 1 93 ? -5.331 0.196 -27.514 1.00 93.62 93 ILE A C 1
ATOM 662 O O . ILE A 1 93 ? -5.330 -0.017 -26.304 1.00 93.62 93 ILE A O 1
ATOM 666 N N . ALA A 1 94 ? -5.881 -0.667 -28.377 1.00 95.06 94 ALA A N 1
ATOM 667 C CA . ALA A 1 94 ? -6.523 -1.919 -27.980 1.00 95.06 94 ALA A CA 1
ATOM 668 C C . ALA A 1 94 ? -5.580 -2.873 -27.222 1.00 95.06 94 ALA A C 1
ATOM 670 O O . ALA A 1 94 ? -6.001 -3.502 -26.253 1.00 95.06 94 ALA A O 1
ATOM 671 N N . VAL A 1 95 ? -4.302 -2.949 -27.614 1.00 94.12 95 VAL A N 1
ATOM 672 C CA . VAL A 1 95 ? -3.305 -3.791 -26.932 1.00 94.12 95 VAL A CA 1
ATOM 673 C C . VAL A 1 95 ? -3.035 -3.243 -25.533 1.00 94.12 95 VAL A C 1
ATOM 675 O O . VAL A 1 95 ? -3.075 -3.988 -24.555 1.00 94.12 95 VAL A O 1
ATOM 678 N N . MET A 1 96 ? -2.850 -1.925 -25.420 1.00 92.56 96 MET A N 1
ATOM 679 C CA . MET A 1 96 ? -2.627 -1.254 -24.136 1.00 92.56 96 MET A CA 1
ATOM 680 C C . MET A 1 96 ? -3.824 -1.424 -23.194 1.00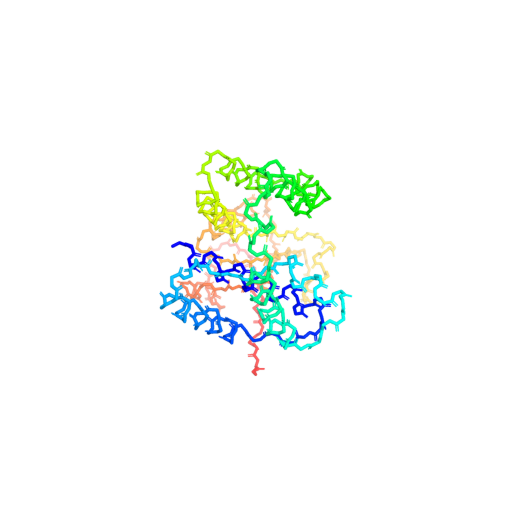 92.56 96 MET A C 1
ATOM 682 O O . MET A 1 96 ? -3.647 -1.755 -22.023 1.00 92.56 96 MET A O 1
ATOM 686 N N . ALA A 1 97 ? -5.046 -1.270 -23.709 1.00 94.62 97 ALA A N 1
ATOM 687 C CA . ALA A 1 97 ? -6.269 -1.496 -22.946 1.00 94.62 97 ALA A CA 1
ATOM 688 C C . ALA A 1 97 ? -6.386 -2.951 -22.462 1.00 94.62 97 ALA A C 1
ATOM 690 O O . ALA A 1 97 ? -6.712 -3.182 -21.298 1.00 94.62 97 ALA A O 1
ATOM 691 N N . GLY A 1 98 ? -6.067 -3.926 -23.321 1.00 95.88 98 GLY A N 1
ATOM 692 C CA . GLY A 1 98 ? -6.065 -5.345 -22.961 1.00 95.88 98 GLY A CA 1
ATOM 693 C C . GLY A 1 98 ? -5.085 -5.664 -21.830 1.00 95.88 98 GLY A C 1
ATOM 694 O O . GLY A 1 98 ? -5.453 -6.332 -20.863 1.00 95.88 98 GLY A O 1
ATOM 695 N N . VAL A 1 99 ? -3.863 -5.125 -21.898 1.00 92.75 99 VAL A N 1
ATOM 696 C CA . VAL A 1 99 ? -2.857 -5.286 -20.835 1.00 92.75 99 VAL A CA 1
ATOM 697 C C . VAL A 1 99 ? -3.328 -4.646 -19.527 1.00 92.75 99 VAL A C 1
ATOM 699 O O . VAL A 1 99 ? -3.234 -5.274 -18.473 1.00 92.75 99 VAL A O 1
ATOM 702 N N . LEU A 1 100 ? -3.881 -3.429 -19.570 1.00 92.75 100 LEU A N 1
ATOM 703 C CA . LEU A 1 100 ? -4.406 -2.759 -18.376 1.00 92.75 100 LEU A CA 1
ATOM 704 C C . LEU A 1 100 ? -5.568 -3.532 -17.742 1.00 92.75 100 LEU A C 1
ATOM 706 O O . LEU A 1 100 ? -5.622 -3.650 -16.518 1.00 92.75 100 LEU A O 1
ATOM 710 N N . PHE A 1 101 ? -6.464 -4.099 -18.554 1.00 94.81 101 PHE A N 1
ATOM 711 C CA . PHE A 1 101 ? -7.565 -4.923 -18.061 1.00 94.81 101 PHE A CA 1
ATOM 712 C C . PHE A 1 101 ? -7.055 -6.204 -17.393 1.00 94.81 101 PHE A C 1
ATOM 714 O O . PHE A 1 101 ? -7.510 -6.545 -16.303 1.00 94.81 101 PHE A O 1
ATOM 721 N N . LEU A 1 102 ? -6.065 -6.874 -17.993 1.00 92.50 102 LEU A N 1
ATOM 722 C CA . LEU A 1 102 ? -5.437 -8.067 -17.421 1.00 92.50 102 LEU A CA 1
ATOM 723 C C . LEU A 1 102 ? -4.771 -7.768 -16.070 1.00 92.50 102 LEU A C 1
ATOM 725 O O . LEU A 1 102 ? -4.970 -8.502 -15.102 1.00 92.50 102 LEU A O 1
ATOM 729 N N . VAL A 1 103 ? -4.014 -6.670 -15.983 1.00 89.00 103 VAL A N 1
ATOM 730 C CA . VAL A 1 103 ? -3.373 -6.239 -14.731 1.00 89.00 103 VAL A CA 1
ATOM 731 C C . VAL A 1 103 ? -4.422 -5.882 -13.676 1.00 89.00 103 VAL A C 1
ATOM 733 O O . VAL A 1 103 ? -4.291 -6.296 -12.525 1.00 89.00 103 VAL A O 1
ATOM 736 N N . GLY A 1 104 ? -5.472 -5.152 -14.062 1.00 89.56 104 GLY A N 1
ATOM 737 C CA . GLY A 1 104 ? -6.580 -4.801 -13.175 1.00 89.56 104 GLY A CA 1
ATOM 738 C C . GLY A 1 104 ? -7.302 -6.034 -12.634 1.00 89.56 104 GLY A C 1
ATOM 739 O O . GLY A 1 104 ? -7.508 -6.139 -11.428 1.00 89.56 104 GLY A O 1
ATOM 740 N N . ALA A 1 105 ? -7.609 -7.005 -13.498 1.00 89.94 105 ALA A N 1
ATOM 741 C CA . ALA A 1 105 ? -8.234 -8.264 -13.106 1.00 89.94 105 ALA A CA 1
ATOM 742 C C . ALA A 1 105 ? -7.357 -9.067 -12.131 1.00 89.94 105 ALA A C 1
ATOM 744 O O . ALA A 1 105 ? -7.869 -9.604 -11.153 1.00 89.94 105 ALA A O 1
ATOM 745 N N . GLY A 1 106 ? -6.036 -9.085 -12.341 1.00 86.19 106 GLY A N 1
ATOM 746 C CA . GLY A 1 106 ? -5.086 -9.765 -11.454 1.00 86.19 106 GLY A CA 1
ATOM 747 C C . GLY A 1 106 ? -4.962 -9.150 -10.053 1.00 86.19 106 GLY A C 1
ATOM 748 O O . GLY A 1 106 ? -4.537 -9.831 -9.122 1.00 86.19 106 GLY A O 1
ATOM 749 N N . LEU A 1 107 ? -5.349 -7.883 -9.871 1.00 85.56 107 LEU A N 1
ATOM 750 C CA . LEU A 1 107 ? -5.373 -7.233 -8.555 1.00 85.56 107 LEU A CA 1
ATOM 751 C C . LEU A 1 107 ? -6.620 -7.596 -7.733 1.00 85.56 107 LEU A C 1
ATOM 753 O O . LEU A 1 107 ? -6.613 -7.432 -6.510 1.00 85.56 107 LEU A O 1
ATOM 757 N N . ILE A 1 108 ? -7.688 -8.083 -8.373 1.00 87.94 108 ILE A N 1
ATOM 758 C CA . ILE A 1 108 ? -8.956 -8.377 -7.701 1.00 87.94 108 ILE A CA 1
ATOM 759 C C . ILE A 1 108 ? -8.889 -9.757 -7.042 1.00 87.94 108 ILE A C 1
ATOM 761 O O . ILE A 1 108 ? -8.979 -10.796 -7.694 1.00 87.94 108 ILE A O 1
ATOM 765 N N . LYS A 1 109 ? -8.806 -9.773 -5.711 1.00 87.06 109 LYS A N 1
ATOM 766 C CA . LYS A 1 109 ? -8.856 -11.001 -4.907 1.00 87.06 109 LYS A CA 1
ATOM 767 C C . LYS A 1 109 ? -10.295 -11.331 -4.518 1.00 87.06 109 LYS A C 1
ATOM 769 O O . LYS A 1 109 ? -10.776 -10.919 -3.463 1.00 87.06 109 LYS A O 1
ATOM 774 N N . MET A 1 110 ? -10.982 -12.082 -5.379 1.00 89.69 110 MET A N 1
ATOM 775 C CA . MET A 1 110 ? -12.398 -12.437 -5.188 1.00 89.69 110 MET A CA 1
ATOM 776 C C . MET A 1 110 ? -12.668 -13.164 -3.863 1.00 89.69 110 MET A C 1
ATOM 778 O O . MET A 1 110 ? -13.703 -12.940 -3.239 1.00 89.69 110 MET A O 1
ATOM 782 N N . GLU A 1 111 ? -11.730 -13.991 -3.396 1.00 88.69 111 GLU A N 1
ATOM 783 C CA . GLU A 1 111 ? -11.858 -14.698 -2.117 1.00 88.69 111 GLU A CA 1
ATOM 784 C C . GLU A 1 111 ? -11.893 -13.746 -0.918 1.00 88.69 111 GLU A C 1
ATOM 786 O O . GLU A 1 111 ? -12.732 -13.899 -0.030 1.00 88.69 111 GLU A O 1
ATOM 791 N N . ASP A 1 112 ? -11.011 -12.745 -0.900 1.00 85.19 112 ASP A N 1
ATOM 792 C CA . ASP A 1 112 ? -10.920 -11.776 0.194 1.00 85.19 112 ASP A CA 1
ATOM 793 C C . ASP A 1 112 ? -12.148 -10.864 0.214 1.00 85.19 112 ASP A C 1
ATOM 795 O O . ASP A 1 112 ? -12.720 -10.619 1.276 1.00 85.19 112 ASP A O 1
ATOM 799 N N . ILE A 1 113 ? -12.623 -10.449 -0.965 1.00 88.06 113 ILE A N 1
ATOM 800 C CA . ILE A 1 113 ? -13.882 -9.705 -1.108 1.00 88.06 113 ILE A CA 1
ATOM 801 C C . ILE A 1 113 ? -15.056 -10.547 -0.592 1.00 88.06 113 ILE A C 1
ATOM 803 O O . ILE A 1 113 ? -15.885 -10.056 0.174 1.00 88.06 113 ILE A O 1
ATOM 807 N N . GLY A 1 114 ? -15.112 -11.832 -0.957 1.00 87.69 114 GLY A N 1
ATOM 808 C CA . GLY A 1 114 ? -16.148 -12.754 -0.498 1.00 87.69 114 GLY A CA 1
ATOM 809 C C . GLY A 1 114 ? -16.165 -12.916 1.024 1.00 87.69 114 GLY A C 1
ATOM 810 O O . GLY A 1 114 ? -17.236 -12.873 1.631 1.00 87.69 114 GLY A O 1
ATOM 811 N N . LYS A 1 115 ? -14.993 -13.041 1.658 1.00 86.81 115 LYS A N 1
ATOM 812 C CA . LYS A 1 115 ? -14.867 -13.067 3.126 1.00 86.81 115 LYS A CA 1
ATOM 813 C C . LYS A 1 115 ? -15.385 -11.767 3.741 1.00 86.81 115 LYS A C 1
ATOM 815 O O . LYS A 1 115 ? -16.187 -11.815 4.668 1.00 86.81 115 LYS A O 1
ATOM 820 N N . LEU A 1 116 ? -14.995 -10.621 3.186 1.00 84.00 116 LEU A N 1
ATOM 821 C CA . LEU A 1 116 ? -15.362 -9.306 3.711 1.00 84.00 116 LEU A CA 1
ATOM 822 C C . LEU A 1 116 ? -16.869 -9.020 3.613 1.00 84.00 116 LEU A C 1
ATOM 824 O O . LEU A 1 116 ? -17.446 -8.417 4.512 1.00 84.00 116 LEU A O 1
ATOM 828 N N . ILE A 1 117 ? -17.524 -9.505 2.555 1.00 86.00 117 ILE A N 1
ATOM 829 C CA . ILE A 1 117 ? -18.980 -9.393 2.378 1.00 86.00 117 ILE A CA 1
ATOM 830 C C . ILE A 1 117 ? -19.744 -10.336 3.321 1.00 86.00 117 ILE A C 1
ATOM 832 O O . ILE A 1 117 ? -20.845 -10.003 3.764 1.00 86.00 117 ILE A O 1
ATOM 836 N N . ARG A 1 118 ? -19.177 -11.509 3.635 1.00 84.19 118 ARG A N 1
ATOM 837 C CA . ARG A 1 118 ? -19.770 -12.484 4.567 1.00 84.19 118 ARG A CA 1
ATOM 838 C C . ARG A 1 118 ? -19.633 -12.078 6.035 1.00 84.19 118 ARG A C 1
ATOM 840 O O . ARG A 1 118 ? -20.410 -12.561 6.858 1.00 84.19 118 ARG A O 1
ATOM 847 N N . ILE A 1 119 ? -18.679 -11.208 6.369 1.00 81.19 119 ILE A N 1
ATOM 848 C CA . ILE A 1 119 ? -18.566 -10.641 7.716 1.00 81.19 119 ILE A CA 1
ATOM 849 C C . ILE A 1 119 ? -19.824 -9.813 8.009 1.00 81.19 119 ILE A C 1
ATOM 851 O O . ILE A 1 119 ? -20.227 -8.944 7.234 1.00 81.19 119 ILE A O 1
ATOM 855 N N . HIS A 1 120 ? -20.464 -10.099 9.140 1.00 68.75 120 HIS A N 1
ATOM 856 C CA . HIS A 1 120 ? -21.606 -9.334 9.624 1.00 68.75 120 HIS A CA 1
ATOM 857 C C . HIS A 1 120 ? -21.103 -8.132 10.435 1.00 68.75 120 HIS A C 1
ATOM 859 O O . HIS A 1 120 ? -20.146 -8.259 11.193 1.00 68.75 120 HIS A O 1
ATOM 865 N N . GLY A 1 121 ? -21.740 -6.967 10.278 1.00 78.69 121 GLY A N 1
ATOM 866 C CA . GLY A 1 121 ? -21.459 -5.774 11.086 1.00 78.69 121 GLY A CA 1
ATOM 867 C C . GLY A 1 121 ? -20.955 -4.560 10.301 1.00 78.69 121 GLY A C 1
ATOM 868 O O . GLY A 1 121 ? -21.152 -4.445 9.088 1.00 78.69 121 GLY A O 1
ATOM 869 N N . GLU A 1 122 ? -20.327 -3.628 11.024 1.00 79.00 122 GLU A N 1
ATOM 870 C CA . GLU A 1 122 ? -19.905 -2.321 10.502 1.00 79.00 122 GLU A CA 1
ATOM 871 C C . GLU A 1 122 ? -18.842 -2.443 9.398 1.00 79.00 122 GLU A C 1
ATOM 873 O O . GLU A 1 122 ? -18.899 -1.710 8.412 1.00 79.00 122 GLU A O 1
ATOM 878 N N . SER A 1 123 ? -17.938 -3.425 9.477 1.00 81.94 123 SER A N 1
ATOM 879 C CA . SER A 1 123 ? -16.860 -3.625 8.495 1.00 81.94 123 SER A CA 1
ATOM 880 C C . SER A 1 123 ? -17.370 -3.844 7.066 1.00 81.94 123 SER A C 1
ATOM 882 O O . SER A 1 123 ? -16.797 -3.307 6.117 1.00 81.94 123 SER A O 1
ATOM 884 N N . ARG A 1 124 ? -18.485 -4.569 6.898 1.00 87.44 124 ARG A N 1
ATOM 885 C CA . ARG A 1 124 ? -19.112 -4.783 5.583 1.00 87.44 124 ARG A CA 1
ATOM 886 C C . ARG A 1 124 ? -19.652 -3.483 5.000 1.00 87.44 124 ARG A C 1
ATOM 888 O O . ARG A 1 124 ? -19.486 -3.223 3.812 1.00 87.44 124 ARG A O 1
ATOM 895 N N . ILE A 1 125 ? -20.297 -2.669 5.836 1.00 89.00 125 ILE A N 1
ATOM 896 C CA . ILE A 1 125 ? -20.870 -1.382 5.425 1.00 89.00 125 ILE A CA 1
ATOM 897 C C . ILE A 1 125 ? -19.749 -0.444 4.979 1.00 89.00 125 ILE A C 1
ATOM 899 O O . ILE A 1 125 ? -19.845 0.150 3.909 1.00 89.00 125 ILE A O 1
ATOM 903 N N . ILE A 1 126 ? -18.664 -0.369 5.755 1.00 90.06 126 ILE A N 1
ATOM 904 C CA . ILE A 1 126 ? -17.494 0.460 5.441 1.00 90.06 126 ILE A CA 1
ATOM 905 C C . ILE A 1 126 ? -16.874 0.038 4.107 1.00 90.06 126 ILE A C 1
ATOM 907 O O . ILE A 1 126 ? -16.580 0.894 3.273 1.00 90.06 126 ILE A O 1
ATOM 911 N N . PHE A 1 127 ? -16.724 -1.269 3.869 1.00 90.56 127 PHE A N 1
ATOM 912 C CA . PHE A 1 127 ? -16.197 -1.780 2.605 1.00 90.56 127 PHE A CA 1
ATOM 913 C C . PHE A 1 127 ? -17.071 -1.391 1.408 1.00 90.56 127 PHE A C 1
ATOM 915 O O . PHE A 1 127 ? -16.563 -0.812 0.449 1.00 90.56 127 PHE A O 1
ATOM 922 N N . VAL A 1 128 ? -18.378 -1.670 1.466 1.00 91.69 128 VAL A N 1
ATOM 923 C CA . VAL A 1 128 ? -19.307 -1.356 0.365 1.00 91.69 128 VAL A CA 1
ATOM 924 C C . VAL A 1 128 ? -19.338 0.148 0.103 1.00 91.69 128 VAL A C 1
ATOM 926 O O . VAL A 1 128 ? -19.277 0.575 -1.047 1.00 91.69 128 VAL A O 1
ATOM 929 N N . LEU A 1 129 ? -19.368 0.954 1.164 1.00 91.94 129 LEU A N 1
ATOM 930 C CA . LEU A 1 129 ? -19.355 2.406 1.066 1.00 91.94 129 LEU A CA 1
ATOM 931 C C . LEU A 1 129 ? -18.072 2.919 0.394 1.00 91.94 129 LEU A C 1
ATOM 933 O O . LEU A 1 129 ? -18.145 3.739 -0.518 1.00 91.94 129 LEU A O 1
ATOM 937 N N . CYS A 1 130 ? -16.907 2.412 0.805 1.00 92.81 130 CYS A N 1
ATOM 938 C CA . CYS A 1 130 ? -15.617 2.775 0.220 1.00 92.81 130 CYS A CA 1
ATOM 939 C C . CYS A 1 130 ? -15.517 2.347 -1.253 1.00 92.81 130 CYS A C 1
ATOM 941 O O . CYS A 1 130 ? -15.044 3.115 -2.094 1.00 92.81 130 CYS A O 1
ATOM 943 N N . LEU A 1 131 ? -16.017 1.154 -1.591 1.00 92.94 131 LEU A N 1
ATOM 944 C CA . LEU A 1 131 ? -16.039 0.635 -2.958 1.00 92.94 131 LEU A CA 1
ATOM 945 C C . LEU A 1 131 ? -16.899 1.511 -3.873 1.00 92.94 131 LEU A C 1
ATOM 947 O O . LEU A 1 131 ? -16.428 1.957 -4.916 1.00 92.94 131 LEU A O 1
ATOM 951 N N . VAL A 1 132 ? -18.128 1.823 -3.458 1.00 94.56 132 VAL A N 1
ATOM 952 C CA . VAL A 1 132 ? -19.034 2.701 -4.213 1.00 94.56 132 VAL A CA 1
ATOM 953 C C . VAL A 1 132 ? -18.428 4.100 -4.349 1.00 94.56 132 VAL A C 1
ATOM 955 O O . VAL A 1 132 ? -18.370 4.644 -5.451 1.00 94.56 132 VAL A O 1
ATOM 958 N N . ALA A 1 133 ? -17.898 4.668 -3.265 1.00 94.88 133 ALA A N 1
ATOM 959 C CA . ALA A 1 133 ? -17.262 5.981 -3.306 1.00 94.88 133 ALA A CA 1
ATOM 960 C C . ALA A 1 133 ? -16.035 6.019 -4.228 1.00 94.88 133 ALA A C 1
ATOM 962 O O . ALA A 1 133 ? -15.839 7.008 -4.926 1.00 94.88 133 ALA A O 1
ATOM 963 N N . THR A 1 134 ? -15.245 4.945 -4.285 1.00 94.38 134 THR A N 1
ATOM 964 C CA . THR A 1 134 ? -14.086 4.851 -5.184 1.00 94.38 134 THR A CA 1
ATOM 965 C C . THR A 1 134 ? -14.515 4.741 -6.646 1.00 94.38 134 THR A C 1
ATOM 967 O O . THR A 1 134 ? -13.954 5.427 -7.498 1.00 94.38 134 THR A O 1
ATOM 970 N N . VAL A 1 135 ? -15.526 3.916 -6.943 1.00 94.31 135 VAL A N 1
ATOM 971 C CA . VAL A 1 135 ? -16.015 3.681 -8.313 1.00 94.31 135 VAL A CA 1
ATOM 972 C C . VAL A 1 135 ? -16.676 4.927 -8.908 1.00 94.31 135 VAL A C 1
ATOM 974 O O . VAL A 1 135 ? -16.411 5.256 -10.060 1.00 94.31 135 VAL A O 1
ATOM 977 N N . TYR A 1 136 ? -17.510 5.634 -8.140 1.00 95.12 136 TYR A N 1
ATOM 978 C CA . TYR A 1 136 ? -18.255 6.797 -8.645 1.00 95.12 136 TYR A CA 1
ATOM 979 C C . TYR A 1 136 ? -17.580 8.140 -8.347 1.00 95.12 136 TYR A C 1
ATOM 981 O O . TYR A 1 136 ? -17.723 9.091 -9.112 1.00 95.12 136 TYR A O 1
ATOM 989 N N . GLY A 1 137 ? -16.875 8.243 -7.221 1.00 90.81 137 GLY A N 1
ATOM 990 C CA . GLY A 1 137 ? -16.277 9.486 -6.736 1.00 90.81 137 GLY A CA 1
ATOM 991 C C . 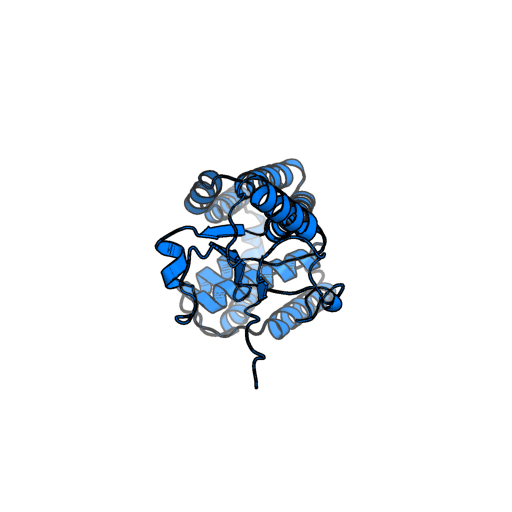GLY A 1 137 ? -14.787 9.631 -7.034 1.00 90.81 137 GLY A C 1
ATOM 992 O O . GLY A 1 137 ? -14.265 10.737 -6.887 1.00 90.81 137 GLY A O 1
ATOM 993 N N . GLY A 1 138 ? -14.120 8.559 -7.465 1.00 92.06 138 GLY A N 1
ATOM 994 C CA . GLY A 1 138 ? -12.671 8.505 -7.630 1.00 92.06 138 GLY A CA 1
ATOM 995 C C . GLY A 1 138 ? -11.941 8.024 -6.372 1.00 92.06 138 GLY A C 1
ATOM 996 O O . GLY A 1 138 ? -12.475 8.017 -5.259 1.00 92.06 138 GLY A O 1
ATOM 997 N N . LEU A 1 139 ? -10.685 7.611 -6.564 1.00 88.44 139 LEU A N 1
ATOM 998 C CA . LEU A 1 139 ? -9.824 7.077 -5.502 1.00 88.44 139 LEU A CA 1
ATOM 999 C C . LEU A 1 139 ? -9.613 8.075 -4.355 1.00 88.44 139 LEU A C 1
ATOM 1001 O O . LEU A 1 139 ? -9.522 7.675 -3.198 1.00 88.44 139 LEU A O 1
ATOM 1005 N N . ASP A 1 140 ? -9.564 9.370 -4.664 1.00 88.19 140 ASP A N 1
ATOM 1006 C CA . ASP A 1 140 ? -9.414 10.442 -3.685 1.00 88.19 140 ASP A CA 1
ATOM 1007 C C . ASP A 1 140 ? -10.536 10.413 -2.635 1.00 88.19 140 ASP A C 1
ATOM 1009 O O . ASP A 1 140 ? -10.288 10.297 -1.431 1.00 88.19 140 ASP A O 1
ATOM 1013 N N . LYS A 1 141 ? -11.788 10.449 -3.090 1.00 90.06 141 LYS A N 1
ATOM 1014 C CA . LYS A 1 141 ? -12.957 10.488 -2.204 1.00 90.06 141 LYS A CA 1
ATOM 1015 C C . LYS A 1 141 ? -13.156 9.160 -1.491 1.00 90.06 141 LYS A C 1
ATOM 1017 O O . LYS A 1 141 ? -13.455 9.161 -0.298 1.00 90.06 141 LYS A O 1
ATOM 1022 N N . GLY A 1 142 ? -12.940 8.048 -2.195 1.00 92.00 142 GLY A N 1
ATOM 1023 C CA . GLY A 1 142 ? -13.019 6.707 -1.620 1.00 92.00 142 GLY A CA 1
ATOM 1024 C C . GLY A 1 142 ? -12.096 6.533 -0.415 1.00 92.00 142 GLY A C 1
ATOM 1025 O O . GLY A 1 142 ? -12.545 6.121 0.654 1.00 92.00 142 GLY A O 1
ATOM 1026 N N . VAL A 1 143 ? -10.830 6.940 -0.546 1.00 90.31 143 VAL A N 1
ATOM 1027 C CA . VAL A 1 143 ? -9.847 6.853 0.544 1.00 90.31 143 VAL A CA 1
ATOM 1028 C C . VAL A 1 143 ? -10.241 7.725 1.732 1.00 90.31 143 VAL A C 1
ATOM 1030 O O . VAL A 1 143 ? -10.217 7.246 2.864 1.00 90.31 143 VAL A O 1
ATOM 1033 N N . ILE A 1 144 ? -10.605 8.991 1.504 1.00 90.62 144 ILE A N 1
ATOM 1034 C CA . ILE A 1 144 ? -10.980 9.909 2.593 1.00 90.62 144 ILE A CA 1
ATOM 1035 C C . ILE A 1 144 ? -12.175 9.351 3.369 1.00 90.62 144 ILE A C 1
ATOM 1037 O O . ILE A 1 144 ? -12.159 9.317 4.600 1.00 90.62 144 ILE A O 1
ATOM 1041 N N . LEU A 1 145 ? -13.187 8.865 2.650 1.00 92.56 145 LEU A N 1
ATOM 1042 C CA . LEU A 1 145 ? -14.370 8.271 3.255 1.00 92.56 145 LEU A CA 1
ATOM 1043 C C . LEU A 1 145 ? -14.027 7.008 4.048 1.00 92.56 145 LEU A C 1
ATOM 1045 O O . LEU A 1 145 ? -14.512 6.847 5.165 1.00 92.56 145 LEU A O 1
ATOM 1049 N N . GLY A 1 146 ? -13.161 6.150 3.505 1.00 90.62 146 GLY A N 1
ATOM 1050 C CA . GLY A 1 146 ? -12.659 4.965 4.194 1.00 90.62 146 GLY A CA 1
ATOM 1051 C C . GLY A 1 146 ? -11.953 5.311 5.505 1.00 90.62 146 GLY A C 1
ATOM 1052 O O . GLY A 1 146 ? -12.279 4.729 6.533 1.00 90.62 146 GLY A O 1
ATOM 1053 N N . ILE A 1 147 ? -11.059 6.306 5.500 1.00 90.12 147 ILE A N 1
ATOM 1054 C CA . ILE A 1 147 ? -10.339 6.756 6.703 1.00 90.12 147 ILE A CA 1
ATOM 1055 C C . ILE A 1 147 ? -11.320 7.253 7.769 1.00 90.12 147 ILE A C 1
ATOM 1057 O O . ILE A 1 147 ? -11.248 6.820 8.918 1.00 90.12 147 ILE A O 1
ATOM 1061 N N . ILE A 1 148 ? -12.257 8.129 7.397 1.00 92.19 148 ILE A N 1
ATOM 1062 C CA . ILE A 1 148 ? -13.254 8.665 8.334 1.00 92.19 148 ILE A CA 1
ATOM 1063 C C . ILE A 1 148 ? -14.110 7.530 8.903 1.00 92.19 148 ILE A C 1
ATOM 1065 O O . ILE A 1 148 ? -14.297 7.445 10.114 1.00 92.19 148 ILE A O 1
ATOM 1069 N N . ALA A 1 149 ? -14.598 6.634 8.045 1.00 90.69 149 ALA A N 1
ATOM 1070 C CA . ALA A 1 149 ? -15.433 5.516 8.458 1.00 90.69 149 ALA A CA 1
ATOM 1071 C C . ALA A 1 149 ? -14.681 4.543 9.383 1.00 90.69 149 ALA A C 1
ATOM 1073 O O . ALA A 1 149 ? -15.245 4.100 10.382 1.00 90.69 149 ALA A O 1
ATOM 1074 N N . SER A 1 150 ? -13.402 4.267 9.111 1.00 87.62 150 SER A N 1
ATOM 1075 C CA . SER A 1 150 ? -12.542 3.464 9.985 1.00 87.62 150 SER A CA 1
ATOM 1076 C C . SER A 1 150 ? -12.308 4.125 11.340 1.00 87.62 150 SER A C 1
ATOM 1078 O O . SER A 1 150 ? -12.391 3.440 12.354 1.00 87.62 150 SER A O 1
ATOM 1080 N N . ILE A 1 151 ? -12.066 5.440 11.386 1.00 89.25 151 ILE A N 1
ATOM 1081 C CA . ILE A 1 151 ? -11.912 6.171 12.653 1.00 89.25 151 ILE A CA 1
ATOM 1082 C C . ILE A 1 151 ? -13.212 6.118 13.458 1.00 89.25 151 ILE A C 1
ATOM 1084 O O . ILE A 1 151 ? -13.181 5.831 14.649 1.00 89.25 151 ILE A O 1
ATOM 1088 N N . VAL A 1 152 ? -14.363 6.344 12.819 1.00 88.75 152 VAL A N 1
ATOM 1089 C CA . VAL A 1 152 ? -15.671 6.275 13.488 1.00 88.75 152 VAL A CA 1
ATOM 1090 C C . VAL A 1 152 ? -15.942 4.872 14.031 1.00 88.75 152 VAL A C 1
ATOM 1092 O O . VAL A 1 152 ? -16.369 4.742 15.175 1.00 88.75 152 VAL A O 1
ATOM 1095 N N . ALA A 1 153 ? -15.676 3.830 13.243 1.00 85.19 153 ALA A N 1
ATOM 1096 C CA . ALA A 1 153 ? -15.855 2.445 13.671 1.00 85.19 153 ALA A CA 1
ATOM 1097 C C . ALA A 1 153 ? -14.919 2.079 14.830 1.00 85.19 153 ALA A C 1
ATOM 1099 O O . ALA A 1 153 ? -15.360 1.493 15.813 1.00 85.19 153 ALA A O 1
ATOM 1100 N N . TYR A 1 154 ? -13.654 2.500 14.760 1.00 82.06 154 TYR A N 1
ATOM 1101 C CA . TYR A 1 154 ? -12.687 2.313 15.839 1.00 82.06 154 TYR A CA 1
ATOM 1102 C C . TYR A 1 154 ? -13.110 3.036 17.124 1.00 82.06 154 TYR A C 1
ATOM 1104 O O . TYR A 1 154 ? -13.093 2.463 18.209 1.00 82.06 154 TYR A O 1
ATOM 1112 N N . LEU A 1 155 ? -13.562 4.288 17.021 1.00 83.00 155 LEU A N 1
ATOM 1113 C CA . LEU A 1 155 ? -14.075 5.024 18.176 1.00 83.00 155 LEU A CA 1
ATOM 1114 C C . LEU A 1 155 ? -15.302 4.336 18.778 1.00 83.00 155 LEU A C 1
ATOM 1116 O O . LEU A 1 155 ? -15.424 4.271 20.000 1.00 83.00 155 LEU A O 1
ATOM 1120 N N . ARG A 1 156 ? -16.198 3.790 17.948 1.00 79.50 156 ARG A N 1
ATOM 1121 C CA . ARG A 1 156 ? -17.360 3.028 18.421 1.00 79.50 156 ARG A CA 1
ATOM 1122 C C . ARG A 1 156 ? -16.971 1.731 19.114 1.00 79.50 156 ARG A C 1
ATOM 1124 O O . ARG A 1 156 ? -17.570 1.434 20.144 1.00 79.50 156 ARG A O 1
ATOM 1131 N N . SER A 1 157 ? -15.997 0.989 18.584 1.00 71.19 157 SER A N 1
ATOM 1132 C CA . SER A 1 157 ? -15.533 -0.255 19.205 1.00 71.19 157 SER A CA 1
ATOM 1133 C C . SER A 1 157 ? -14.863 0.008 20.550 1.00 71.19 157 SER A C 1
ATOM 1135 O O . SER A 1 157 ? -15.113 -0.713 21.501 1.00 71.19 157 SER A O 1
ATOM 1137 N N . VAL A 1 158 ? -14.080 1.084 20.661 1.00 70.38 158 VAL A N 1
ATOM 1138 C CA . VAL A 1 158 ? -13.414 1.470 21.916 1.00 70.38 158 VAL A CA 1
ATOM 1139 C C . VAL A 1 158 ? -14.396 2.067 22.940 1.00 70.38 158 VAL A C 1
ATOM 1141 O O . VAL A 1 158 ? -14.180 1.963 24.144 1.00 70.38 158 VAL A O 1
ATOM 1144 N N . SER A 1 159 ? -15.502 2.672 22.490 1.00 63.62 159 SER A N 1
ATOM 1145 C CA . SER A 1 159 ? -16.504 3.297 23.374 1.00 63.62 159 SER A CA 1
ATOM 1146 C C . SER A 1 159 ? -17.527 2.321 23.968 1.00 63.62 159 SER A C 1
ATOM 1148 O O . SER A 1 159 ? -18.342 2.733 24.794 1.00 63.62 159 SER A O 1
ATOM 1150 N N . ARG A 1 160 ? -17.534 1.052 23.545 1.00 59.00 160 ARG A N 1
ATOM 1151 C CA . ARG A 1 160 ? -18.393 0.005 24.111 1.00 59.00 160 ARG A CA 1
ATOM 1152 C C . ARG A 1 160 ? -17.521 -0.952 24.927 1.00 59.00 160 ARG A C 1
ATOM 1154 O O . ARG A 1 160 ? -16.957 -1.859 24.326 1.00 59.00 160 ARG A O 1
ATOM 1161 N N . PRO A 1 161 ? -17.372 -0.760 26.251 1.00 51.78 161 PRO A N 1
ATOM 1162 C CA . PRO A 1 161 ? -16.734 -1.783 27.071 1.00 51.78 161 PRO A CA 1
ATOM 1163 C C . PRO A 1 161 ? -17.562 -3.070 26.985 1.00 51.78 161 PRO A C 1
ATOM 1165 O O . PRO A 1 161 ? -18.795 -3.016 27.054 1.00 51.78 161 PRO A O 1
ATOM 1168 N N . GLU A 1 162 ? -16.897 -4.208 26.829 1.00 49.97 162 GLU A N 1
ATOM 1169 C CA . GLU A 1 162 ? -17.525 -5.495 27.101 1.00 49.97 162 GLU A CA 1
ATOM 1170 C C . GLU A 1 162 ? -17.635 -5.610 28.627 1.00 49.97 162 GLU A C 1
ATOM 1172 O O . GLU A 1 162 ? -16.661 -5.488 29.369 1.00 49.97 162 GLU A O 1
ATOM 1177 N N . ILE A 1 163 ? -18.867 -5.686 29.122 1.00 47.91 163 ILE A N 1
ATOM 1178 C CA . ILE A 1 163 ? -19.135 -5.895 30.543 1.00 47.91 163 ILE A CA 1
ATOM 1179 C C . ILE A 1 163 ? -19.589 -7.340 30.646 1.00 47.91 163 ILE A C 1
ATOM 1181 O O . ILE A 1 163 ? -20.747 -7.637 30.347 1.00 47.91 163 ILE A O 1
ATOM 1185 N N . ASP A 1 164 ? -18.672 -8.217 31.041 1.00 42.62 164 ASP A N 1
ATOM 1186 C CA . ASP A 1 164 ? -18.986 -9.615 31.294 1.00 42.62 164 ASP A CA 1
ATOM 1187 C C . ASP A 1 164 ? -19.374 -9.779 32.769 1.00 42.62 164 ASP A C 1
ATOM 1189 O O . ASP A 1 164 ? -18.669 -9.388 33.703 1.00 42.62 164 ASP A O 1
ATOM 1193 N N . LEU A 1 165 ? -20.578 -10.306 32.984 1.00 42.62 165 LEU A N 1
ATOM 1194 C CA . LEU A 1 165 ? -21.156 -10.542 34.302 1.00 42.62 165 LEU A CA 1
ATOM 1195 C C . LEU A 1 165 ? -21.089 -12.040 34.598 1.00 42.62 165 LEU A C 1
ATOM 1197 O O . LEU A 1 165 ? -21.809 -12.817 33.972 1.00 42.62 165 LEU A O 1
ATOM 1201 N N . PHE A 1 166 ? -20.258 -12.434 35.562 1.00 46.66 166 PHE A N 1
ATOM 1202 C CA . PHE A 1 166 ? -20.156 -13.821 36.013 1.00 46.66 166 PHE A CA 1
ATOM 1203 C C . PHE A 1 166 ? -20.971 -14.015 37.302 1.00 46.66 166 PHE A C 1
ATOM 1205 O O . PHE A 1 166 ? -20.856 -13.239 38.254 1.00 46.66 166 PHE A O 1
ATOM 1212 N N . PHE A 1 167 ? -21.810 -15.054 37.345 1.00 39.75 167 PHE A N 1
ATOM 1213 C CA . PHE A 1 167 ? -22.643 -15.399 38.504 1.00 39.75 167 PHE A CA 1
ATOM 1214 C C . PHE A 1 167 ? -22.483 -16.884 38.862 1.00 39.75 167 PHE A C 1
ATOM 1216 O O . PHE A 1 167 ? -22.396 -17.725 37.973 1.00 39.75 167 PHE A O 1
ATOM 1223 N N . GLY A 1 168 ? -22.547 -17.230 40.152 1.00 48.59 168 GLY A N 1
ATOM 1224 C CA . GLY A 1 168 ? -22.635 -18.629 40.604 1.00 48.59 168 GLY A CA 1
ATOM 1225 C C . GLY A 1 168 ? -21.295 -19.378 40.621 1.00 48.59 168 GLY A C 1
ATOM 1226 O O . GLY A 1 168 ? -20.290 -18.808 41.032 1.00 48.59 168 GLY A O 1
ATOM 1227 N N . GLU A 1 169 ? -21.286 -20.654 40.211 1.00 41.41 169 GLU A N 1
ATOM 1228 C CA . GLU A 1 169 ? -20.087 -21.525 40.211 1.00 41.41 169 GLU A CA 1
ATOM 1229 C C . GLU A 1 169 ? -18.943 -20.961 39.341 1.00 41.41 169 GLU A C 1
ATOM 1231 O O . GLU A 1 169 ? -17.773 -21.125 39.682 1.00 41.41 169 GLU A O 1
ATOM 1236 N N . ASP A 1 170 ? -19.264 -20.195 38.291 1.00 43.31 170 ASP A N 1
ATOM 1237 C CA . ASP A 1 170 ? -18.274 -19.512 37.444 1.00 43.31 170 ASP A CA 1
ATOM 1238 C C . ASP A 1 170 ? -17.581 -18.334 38.163 1.00 43.31 170 ASP A C 1
ATOM 1240 O O . ASP A 1 170 ? -16.482 -17.932 37.787 1.00 43.31 170 ASP A O 1
ATOM 1244 N N . ALA A 1 171 ? -18.186 -17.785 39.226 1.00 42.25 171 ALA A N 1
ATOM 1245 C CA . ALA A 1 171 ? -17.605 -16.711 40.036 1.00 42.25 171 ALA A CA 1
ATOM 1246 C C . ALA A 1 171 ? -16.637 -17.237 41.115 1.00 42.25 171 ALA A C 1
ATOM 1248 O O . ALA A 1 171 ? -15.715 -16.521 41.505 1.00 42.25 171 ALA A O 1
ATOM 1249 N N . GLU A 1 172 ? -16.791 -18.488 41.571 1.00 44.94 172 GLU A N 1
ATOM 1250 C CA . GLU A 1 172 ? -15.856 -19.126 42.516 1.00 44.94 172 GLU A CA 1
ATOM 1251 C C . GLU A 1 172 ? -14.473 -19.368 41.895 1.00 44.94 172 GLU A C 1
ATOM 1253 O O . GLU A 1 172 ? -13.472 -19.356 42.609 1.00 44.94 172 GLU A O 1
ATOM 1258 N N . GLN A 1 173 ? -14.391 -19.517 40.567 1.00 45.41 173 GLN A N 1
ATOM 1259 C CA . GLN A 1 173 ? -13.125 -19.704 39.852 1.00 45.41 173 GLN A CA 1
ATOM 1260 C C . GLN A 1 173 ? -12.262 -18.426 39.796 1.00 45.41 173 GLN A C 1
ATOM 1262 O O . GLN A 1 173 ? -11.042 -18.519 39.654 1.00 45.41 173 GLN A O 1
ATOM 1267 N N . TYR A 1 174 ? -12.879 -17.250 39.955 1.00 45.44 174 TYR A N 1
ATOM 1268 C CA . TYR A 1 174 ? -12.220 -15.935 39.934 1.00 45.44 174 TYR A CA 1
ATOM 1269 C C . TYR A 1 174 ? -12.241 -15.221 41.299 1.00 45.44 174 TYR A C 1
ATOM 1271 O O . TYR A 1 174 ? -11.617 -14.172 41.467 1.00 45.44 174 TYR A O 1
ATOM 1279 N N . ALA A 1 175 ? -12.930 -15.775 42.300 1.00 40.06 175 ALA A N 1
ATOM 1280 C CA . ALA A 1 175 ? -12.940 -15.245 43.657 1.00 40.06 175 ALA A CA 1
ATOM 1281 C C . ALA A 1 175 ? -11.644 -15.625 44.407 1.00 40.06 175 ALA A C 1
ATOM 1283 O O . ALA A 1 175 ? -11.221 -16.783 44.374 1.00 40.06 175 ALA A O 1
ATOM 1284 N N . PRO A 1 176 ? -10.997 -14.698 45.142 1.00 46.84 176 PRO A N 1
ATOM 1285 C CA . PRO A 1 176 ? -9.883 -15.067 46.007 1.00 46.84 176 PRO A CA 1
ATOM 1286 C C . PRO A 1 176 ? -10.373 -16.046 47.084 1.00 46.84 176 PRO A C 1
ATOM 1288 O O . PRO A 1 176 ? -11.421 -15.827 47.691 1.00 46.84 176 PRO A O 1
ATOM 1291 N N . ALA A 1 177 ? -9.582 -17.090 47.362 1.00 46.19 177 ALA A N 1
ATOM 1292 C CA . ALA A 1 177 ? -9.918 -18.256 48.199 1.00 46.19 177 ALA A CA 1
ATOM 1293 C C . ALA A 1 177 ? -10.322 -17.974 49.674 1.00 46.19 177 ALA A C 1
ATOM 1295 O O . ALA A 1 177 ? -10.480 -18.903 50.461 1.00 46.19 177 ALA A O 1
ATOM 1296 N N . ASN A 1 178 ? -10.487 -16.706 50.064 1.00 42.38 178 ASN A N 1
ATOM 1297 C CA . ASN A 1 178 ? -10.789 -16.242 51.421 1.00 42.38 178 ASN A CA 1
ATOM 1298 C C . ASN A 1 178 ? -12.211 -15.667 51.597 1.00 42.38 178 ASN A C 1
ATOM 1300 O O . ASN A 1 178 ? -12.501 -15.099 52.650 1.00 42.38 178 ASN A O 1
ATOM 1304 N N . LEU A 1 179 ? -13.099 -15.774 50.602 1.00 44.97 179 LEU A N 1
ATOM 1305 C CA . LEU A 1 179 ? -14.478 -15.275 50.688 1.00 44.97 179 LEU A CA 1
ATOM 1306 C C . LEU A 1 179 ? -15.474 -16.443 50.701 1.00 44.97 179 LEU A C 1
ATOM 1308 O O . LEU A 1 179 ? -15.728 -17.066 49.679 1.00 44.97 179 LEU A O 1
ATOM 1312 N N . THR A 1 180 ? -16.055 -16.731 51.868 1.00 34.94 180 THR A N 1
ATOM 1313 C CA . THR A 1 180 ? -17.187 -17.657 52.026 1.00 34.94 180 THR A CA 1
ATOM 1314 C C . THR A 1 180 ? -18.505 -16.878 52.045 1.00 34.94 180 THR A C 1
ATOM 1316 O O . THR A 1 180 ? -18.740 -16.054 52.928 1.00 34.94 180 THR A O 1
ATOM 1319 N N . GLY A 1 181 ? -19.366 -17.133 51.055 1.00 44.66 181 GLY A N 1
ATOM 1320 C CA . GLY A 1 181 ? -20.678 -16.496 50.873 1.00 44.66 181 GLY A CA 1
ATOM 1321 C C . GLY A 1 181 ? -21.020 -16.293 49.391 1.00 44.66 181 GLY A C 1
ATOM 1322 O O . GLY A 1 181 ? -20.142 -16.398 48.538 1.00 44.66 181 GLY A O 1
ATOM 1323 N N . SER A 1 182 ? -22.288 -15.997 49.080 1.00 39.00 182 SER A N 1
ATOM 1324 C CA . SER A 1 182 ? -22.759 -15.700 47.717 1.00 39.00 182 SER A CA 1
ATOM 1325 C C . SER A 1 182 ? -22.061 -14.449 47.171 1.00 39.00 182 SER A C 1
ATOM 1327 O O . SER A 1 182 ? -22.447 -13.324 47.489 1.00 39.00 182 SER A O 1
ATOM 1329 N N . THR A 1 183 ? -20.989 -14.669 46.411 1.00 41.88 183 THR A N 1
ATOM 1330 C CA . THR A 1 183 ? -20.107 -13.639 45.852 1.00 41.88 183 THR A CA 1
ATOM 1331 C C . THR A 1 183 ? -20.501 -13.369 44.404 1.00 41.88 183 THR A C 1
ATOM 1333 O O . THR A 1 183 ? -20.604 -14.304 43.613 1.00 41.88 183 THR A O 1
ATOM 1336 N N . THR A 1 184 ? -20.702 -12.099 44.054 1.00 43.53 184 THR A N 1
ATOM 1337 C CA . THR A 1 184 ? -20.910 -11.667 42.665 1.00 43.53 184 THR A CA 1
ATOM 1338 C C . THR A 1 184 ? -19.624 -11.001 42.188 1.00 43.53 184 THR A C 1
ATOM 1340 O O . THR A 1 184 ? -19.190 -10.004 42.775 1.00 43.53 184 THR A O 1
ATOM 1343 N N . VAL A 1 185 ? -19.002 -11.563 41.150 1.00 47.56 185 VAL A N 1
ATOM 1344 C CA . VAL A 1 185 ? -17.768 -11.036 40.554 1.00 47.56 185 VAL A CA 1
ATOM 1345 C C . VAL A 1 185 ? -18.125 -10.337 39.246 1.00 47.56 185 VAL A C 1
ATOM 1347 O O . VAL A 1 185 ? -18.620 -10.954 38.305 1.00 47.56 185 VAL A O 1
ATOM 1350 N N . LEU A 1 186 ? -17.893 -9.028 39.195 1.00 48.72 186 LEU A N 1
ATOM 1351 C CA . LEU A 1 186 ? -18.050 -8.220 37.991 1.00 48.72 186 LEU A CA 1
ATOM 1352 C C . LEU A 1 186 ? -16.678 -8.101 37.324 1.00 48.72 186 LEU A C 1
ATOM 1354 O O . LEU A 1 186 ? -15.823 -7.372 37.831 1.00 48.72 186 LEU A O 1
ATOM 1358 N N . GLN A 1 187 ? -16.472 -8.792 36.203 1.00 46.16 187 GLN A N 1
ATOM 1359 C CA . GLN A 1 187 ? -15.242 -8.673 35.426 1.00 46.16 187 GLN A CA 1
ATOM 1360 C C . GLN A 1 187 ? -15.455 -7.654 34.306 1.00 46.16 187 GLN A C 1
ATOM 1362 O O . GLN A 1 187 ? -16.191 -7.878 33.348 1.00 46.16 187 GLN A O 1
ATOM 1367 N N . VAL A 1 188 ? -14.831 -6.486 34.443 1.00 49.41 188 VAL A N 1
ATOM 1368 C CA . VAL A 1 188 ? -14.937 -5.431 33.431 1.00 49.41 188 VAL A CA 1
ATOM 1369 C C . VAL A 1 188 ? -13.760 -5.568 32.473 1.00 49.41 188 VAL A C 1
ATOM 1371 O O . VAL A 1 188 ? -12.655 -5.106 32.759 1.00 49.41 188 VAL A O 1
ATOM 1374 N N . SER A 1 189 ? -14.005 -6.191 31.323 1.00 43.97 189 SER A N 1
ATOM 1375 C CA . SER A 1 189 ? -13.004 -6.397 30.275 1.00 43.97 189 SER A CA 1
ATOM 1376 C C . SER A 1 189 ? -13.132 -5.319 29.199 1.00 43.97 189 SER A C 1
ATOM 1378 O O . SER A 1 189 ? -14.024 -5.336 28.356 1.00 43.97 189 SER A O 1
ATOM 1380 N N . GLY A 1 190 ? -12.238 -4.328 29.210 1.00 47.44 190 GLY A N 1
ATOM 1381 C CA . GLY A 1 190 ? -12.236 -3.278 28.190 1.00 47.44 190 GLY A CA 1
ATOM 1382 C C . GLY A 1 190 ? -11.507 -2.002 28.597 1.00 47.44 190 GLY A C 1
ATOM 1383 O O . GLY A 1 190 ? -10.890 -1.905 29.652 1.00 47.44 190 GLY A O 1
ATOM 1384 N N . SER A 1 191 ? -11.559 -0.983 27.745 1.00 39.25 191 SER A N 1
ATOM 1385 C CA . SER A 1 191 ? -11.004 0.338 28.049 1.00 39.25 191 SER A CA 1
ATOM 1386 C C . SER A 1 191 ? -12.084 1.255 28.625 1.00 39.25 191 SER A C 1
ATOM 1388 O O . SER A 1 191 ? -13.071 1.555 27.950 1.00 39.25 191 SER A O 1
ATOM 1390 N N . VAL A 1 192 ? -11.904 1.715 29.866 1.00 43.88 192 VAL A N 1
ATOM 1391 C CA . VAL A 1 192 ? -12.843 2.631 30.528 1.00 43.88 192 VAL A CA 1
ATOM 1392 C C . VAL A 1 192 ? -12.453 4.075 30.207 1.00 43.88 192 VAL A C 1
ATOM 1394 O O . VAL A 1 192 ? -11.429 4.574 30.669 1.00 43.88 192 VAL A O 1
ATOM 1397 N N . PHE A 1 193 ? -13.295 4.758 29.432 1.00 48.75 193 PHE A N 1
ATOM 1398 C CA . PHE A 1 193 ? -13.176 6.182 29.105 1.00 48.75 193 PHE A CA 1
ATOM 1399 C C . PHE A 1 193 ? -14.394 6.960 29.627 1.00 48.75 193 PHE A C 1
ATOM 1401 O O . PHE A 1 193 ? -15.403 6.382 30.020 1.00 48.75 193 PHE A O 1
ATOM 1408 N N . PHE A 1 194 ? -14.349 8.296 29.601 1.00 42.09 194 PHE A N 1
ATOM 1409 C CA . PHE A 1 194 ? -15.417 9.165 30.129 1.00 42.09 194 PHE A CA 1
ATOM 1410 C C . PHE A 1 194 ? -16.835 8.829 29.602 1.00 42.09 194 PHE A C 1
ATOM 1412 O O . PHE A 1 194 ? -17.821 9.004 30.315 1.00 42.09 194 PHE A O 1
ATOM 1419 N N . GLY A 1 195 ? -16.945 8.294 28.378 1.00 38.84 195 GLY A N 1
ATOM 1420 C CA . GLY A 1 195 ? -18.215 7.854 27.783 1.00 38.84 195 GLY A CA 1
ATOM 1421 C C . GLY A 1 195 ? -18.752 6.511 28.298 1.00 38.84 195 GLY A C 1
ATOM 1422 O O . GLY A 1 195 ? -19.960 6.288 28.260 1.00 38.84 195 GLY A O 1
ATOM 1423 N N . SER A 1 196 ? -17.893 5.631 28.818 1.00 41.72 196 SER A N 1
ATOM 1424 C CA . SER A 1 196 ? -18.285 4.312 29.327 1.00 41.72 196 SER A CA 1
ATOM 1425 C C . SER A 1 196 ? -18.654 4.322 30.813 1.00 41.72 196 SER A C 1
ATOM 1427 O O . SER A 1 196 ? -19.310 3.396 31.283 1.00 41.72 196 SER A O 1
ATOM 1429 N N . VAL A 1 197 ? -18.317 5.394 31.541 1.00 51.19 197 VAL A N 1
ATOM 1430 C CA . VAL A 1 197 ? -18.697 5.587 32.953 1.00 51.19 197 VAL A CA 1
ATOM 1431 C C . VAL A 1 197 ? -20.215 5.597 33.124 1.00 51.19 197 VAL A C 1
ATOM 1433 O O . VAL A 1 197 ? -20.716 4.990 34.056 1.00 51.19 197 VAL A O 1
ATOM 1436 N N . GLN A 1 198 ? -20.964 6.203 32.196 1.00 51.72 198 GLN A N 1
ATOM 1437 C CA . GLN A 1 198 ? -22.434 6.231 32.261 1.00 51.72 198 GLN A CA 1
ATOM 1438 C C . GLN A 1 198 ? -23.060 4.853 32.013 1.00 51.72 198 GLN A C 1
ATOM 1440 O O . GLN A 1 198 ? -24.136 4.556 32.526 1.00 51.72 198 GLN A O 1
ATOM 1445 N N . VAL A 1 199 ? -22.400 4.015 31.209 1.00 54.22 199 VAL A N 1
ATOM 1446 C CA . VAL A 1 199 ? -22.835 2.638 30.939 1.00 54.22 199 VAL A CA 1
ATOM 1447 C C . VAL A 1 199 ? -22.548 1.762 32.156 1.00 54.22 199 VAL A C 1
ATOM 1449 O O . VAL A 1 199 ? -23.420 1.007 32.571 1.00 54.22 199 VAL A O 1
ATOM 1452 N N . LEU A 1 200 ? -21.378 1.938 32.776 1.00 55.44 200 LEU A N 1
ATOM 1453 C CA . LEU A 1 200 ? -21.007 1.264 34.017 1.00 55.44 200 LEU A CA 1
ATOM 1454 C C . LEU A 1 200 ? -21.904 1.696 35.188 1.00 55.44 200 LEU A C 1
ATOM 1456 O O . LEU A 1 200 ? -22.390 0.853 35.928 1.00 55.44 200 LEU A O 1
ATOM 1460 N N . GLU A 1 201 ? -22.191 2.991 35.321 1.00 58.03 201 GLU A N 1
ATOM 1461 C CA . GLU A 1 201 ? -23.072 3.539 36.358 1.00 58.03 201 GLU A CA 1
ATOM 1462 C C . GLU A 1 201 ? -24.508 3.026 36.203 1.00 58.03 201 GLU A C 1
ATOM 1464 O O . GLU A 1 201 ? -25.135 2.656 37.194 1.00 58.03 201 GLU A O 1
ATOM 1469 N N . ARG A 1 202 ? -25.020 2.921 34.968 1.00 58.16 202 ARG A N 1
ATOM 1470 C CA . ARG A 1 202 ? -26.328 2.302 34.701 1.00 58.16 202 ARG A CA 1
ATOM 1471 C C . ARG A 1 202 ? -26.330 0.807 34.996 1.00 58.16 202 ARG A C 1
ATOM 1473 O O . ARG A 1 202 ? -27.244 0.360 35.671 1.00 58.16 202 ARG A O 1
ATOM 1480 N N . ALA A 1 203 ? -25.304 0.065 34.578 1.00 58.59 203 ALA A N 1
ATOM 1481 C CA . ALA A 1 203 ? -25.190 -1.364 34.874 1.00 58.59 203 ALA A CA 1
ATOM 1482 C C . ALA A 1 203 ? -25.125 -1.629 36.389 1.00 58.59 203 ALA A C 1
ATOM 1484 O O . ALA A 1 203 ? -25.823 -2.505 36.889 1.00 58.59 203 ALA A O 1
ATOM 1485 N N . LEU A 1 204 ? -24.362 -0.822 37.135 1.00 59.25 204 LEU A N 1
ATOM 1486 C CA . LEU A 1 204 ? -24.292 -0.889 38.598 1.00 59.25 204 LEU A CA 1
ATOM 1487 C C . LEU A 1 204 ? -25.617 -0.486 39.260 1.00 59.25 204 LEU A C 1
ATOM 1489 O O . LEU A 1 204 ? -26.035 -1.117 40.227 1.00 59.25 204 LEU A O 1
ATOM 1493 N N . THR A 1 205 ? -26.301 0.533 38.733 1.00 60.62 205 THR A N 1
ATOM 1494 C CA . THR A 1 205 ? -27.611 0.975 39.241 1.00 60.62 205 THR A CA 1
ATOM 1495 C C . THR A 1 205 ? -28.701 -0.063 38.979 1.00 60.62 205 THR A C 1
ATOM 1497 O O . THR A 1 205 ? -29.580 -0.251 39.820 1.00 60.62 205 THR A O 1
ATOM 1500 N N . ASP A 1 206 ? -28.656 -0.738 37.832 1.00 60.38 206 ASP A N 1
ATOM 1501 C CA . ASP A 1 206 ? -29.604 -1.789 37.477 1.00 60.38 206 ASP A CA 1
ATOM 1502 C C . ASP A 1 206 ? -29.340 -3.058 38.300 1.00 60.38 206 ASP A C 1
ATOM 1504 O O . ASP A 1 206 ? -30.294 -3.608 38.851 1.00 60.38 206 ASP A O 1
ATOM 1508 N N . LEU A 1 207 ? -28.071 -3.441 38.521 1.00 57.00 207 LEU A N 1
ATOM 1509 C CA . LEU A 1 207 ? -27.717 -4.529 39.446 1.00 57.00 207 LEU A CA 1
ATOM 1510 C C . LEU A 1 207 ? -28.167 -4.237 40.886 1.00 57.00 207 LEU A C 1
ATOM 1512 O O . LEU A 1 207 ? -28.759 -5.101 41.531 1.00 57.00 207 LEU A O 1
ATOM 1516 N N . ALA A 1 208 ? -27.946 -3.010 41.371 1.00 55.25 208 ALA A N 1
ATOM 1517 C CA . ALA A 1 208 ? -28.354 -2.585 42.712 1.00 55.25 208 ALA A CA 1
ATOM 1518 C C . ALA A 1 208 ? -29.882 -2.560 42.903 1.00 55.25 208 ALA A C 1
ATOM 1520 O O . ALA A 1 208 ? -30.367 -2.617 44.031 1.00 55.25 208 ALA A O 1
ATOM 1521 N N . LYS A 1 209 ? -30.656 -2.47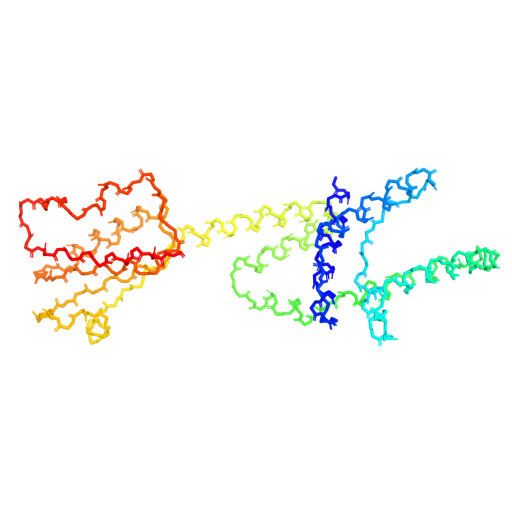1 41.813 1.00 51.44 209 LYS A N 1
ATOM 1522 C CA . LYS A 1 209 ? -32.125 -2.536 41.847 1.00 51.44 209 LYS A CA 1
ATOM 1523 C C . LYS A 1 209 ? -32.667 -3.956 41.715 1.00 51.44 209 LYS A C 1
ATOM 1525 O O . LYS A 1 209 ? -33.767 -4.210 42.200 1.00 51.44 209 LYS A O 1
ATOM 1530 N N . SER A 1 210 ? -31.943 -4.858 41.051 1.00 48.72 210 SER A N 1
ATOM 1531 C CA . SER A 1 210 ? -32.397 -6.232 40.816 1.00 48.72 210 SER A CA 1
ATOM 1532 C C . SER A 1 210 ? -32.101 -7.199 41.961 1.00 48.72 210 SER A C 1
ATOM 1534 O O . SER A 1 210 ? -32.804 -8.203 42.061 1.00 48.72 210 SER A O 1
ATOM 1536 N N . ASP A 1 211 ? -31.127 -6.915 42.833 1.00 46.00 211 ASP A N 1
ATOM 1537 C CA . ASP A 1 211 ? -30.751 -7.843 43.903 1.00 46.00 211 ASP A CA 1
ATOM 1538 C C . ASP A 1 211 ? -30.804 -7.175 45.285 1.00 46.00 211 ASP A C 1
ATOM 1540 O O . ASP A 1 211 ? -29.896 -6.473 45.718 1.00 46.00 211 ASP A O 1
ATOM 1544 N N . GLY A 1 212 ? -31.896 -7.418 46.014 1.00 39.31 212 GLY A N 1
ATOM 1545 C CA . GLY A 1 212 ? -32.023 -7.110 47.443 1.00 39.31 212 GLY A CA 1
ATOM 1546 C C . GLY A 1 212 ? -31.239 -8.087 48.329 1.00 39.31 212 GLY A C 1
ATOM 1547 O O . GLY A 1 212 ? -31.733 -8.472 49.388 1.00 39.31 212 GLY A O 1
ATOM 1548 N N . ARG A 1 213 ? -30.068 -8.553 47.876 1.00 42.88 213 ARG A N 1
ATOM 1549 C CA . ARG A 1 213 ? -29.223 -9.525 48.577 1.00 42.88 213 ARG A CA 1
ATOM 1550 C C . ARG A 1 213 ? -27.983 -8.840 49.137 1.00 42.88 213 ARG A C 1
ATOM 1552 O O . ARG A 1 213 ? -27.182 -8.260 48.412 1.00 42.88 213 ARG A O 1
ATOM 1559 N N . GLU A 1 214 ? -27.833 -8.928 50.453 1.00 37.94 214 GLU A N 1
ATOM 1560 C CA . GLU A 1 214 ? -26.618 -8.547 51.168 1.00 37.94 214 GLU A CA 1
ATOM 1561 C C . GLU A 1 214 ? -25.485 -9.508 50.768 1.00 37.94 214 GLU A C 1
ATOM 1563 O O . GLU A 1 214 ? -25.507 -10.687 51.120 1.00 37.94 214 GLU A O 1
ATOM 1568 N N . GLY A 1 215 ? -24.513 -9.026 49.991 1.00 45.94 215 GLY A N 1
ATOM 1569 C CA . GLY A 1 215 ? -23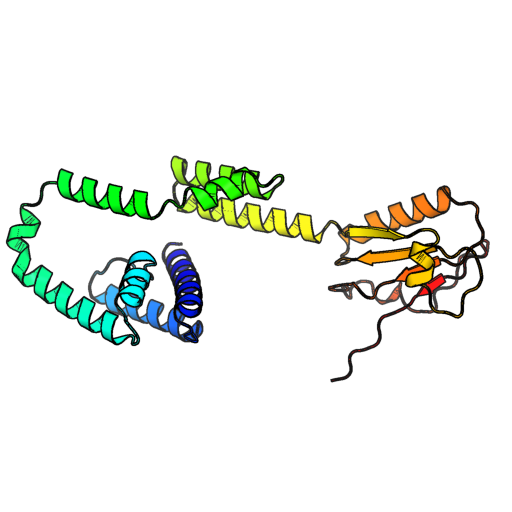.395 -9.829 49.495 1.00 45.94 215 GLY A CA 1
ATOM 1570 C C . GLY A 1 215 ? -22.165 -8.991 49.141 1.00 45.94 215 GLY A C 1
ATOM 1571 O O . GLY A 1 215 ? -22.234 -7.766 49.026 1.00 45.94 215 GLY A O 1
ATOM 1572 N N . ASN A 1 216 ? -21.019 -9.660 49.000 1.00 39.00 216 ASN A N 1
ATOM 1573 C CA . ASN A 1 216 ? -19.749 -9.025 48.643 1.00 39.00 216 ASN A CA 1
ATOM 1574 C C . ASN A 1 216 ? -19.683 -8.827 47.120 1.00 39.00 216 ASN A C 1
ATOM 1576 O O . ASN A 1 216 ? -19.814 -9.794 46.368 1.00 39.00 216 ASN A O 1
ATOM 1580 N N . LEU A 1 217 ? -19.459 -7.586 46.681 1.00 46.94 217 LEU A N 1
ATOM 1581 C CA . LEU A 1 217 ? -19.239 -7.236 45.277 1.00 46.94 217 LEU A CA 1
ATOM 1582 C C . LEU A 1 217 ? -17.735 -7.072 45.049 1.00 46.94 217 LEU A C 1
ATOM 1584 O O . LEU A 1 217 ? -17.102 -6.197 45.651 1.00 46.94 217 LEU A O 1
ATOM 1588 N N . VAL A 1 218 ? -17.175 -7.913 44.184 1.00 46.81 218 VAL A N 1
ATOM 1589 C CA . VAL A 1 218 ? -15.773 -7.837 43.765 1.00 46.81 218 VAL A CA 1
ATOM 1590 C C . VAL A 1 218 ? -15.741 -7.346 42.324 1.00 46.81 218 VAL A C 1
ATOM 1592 O O . VAL A 1 218 ? -16.363 -7.946 41.450 1.00 46.81 218 VAL A O 1
ATOM 1595 N N . ILE A 1 219 ? -15.047 -6.232 42.091 1.00 54.03 219 ILE A N 1
ATOM 1596 C CA . ILE A 1 219 ? -14.828 -5.685 40.748 1.00 54.03 219 ILE A CA 1
ATOM 1597 C C . ILE A 1 219 ? -13.422 -6.103 40.328 1.00 54.03 219 ILE A C 1
ATOM 1599 O O . ILE A 1 219 ? -12.443 -5.623 40.905 1.00 54.03 219 ILE A O 1
ATOM 1603 N N . ASP A 1 220 ? -13.341 -7.010 39.357 1.00 48.69 220 ASP A N 1
ATOM 1604 C CA . ASP A 1 220 ? -12.087 -7.398 38.719 1.00 48.69 220 ASP A CA 1
ATOM 1605 C C . ASP A 1 220 ? -11.781 -6.412 37.582 1.00 48.69 220 ASP A C 1
ATOM 1607 O O . ASP A 1 220 ? -12.530 -6.281 36.608 1.00 48.69 220 ASP A O 1
ATOM 1611 N N . ALA A 1 221 ? -10.687 -5.674 37.766 1.00 49.22 221 ALA A N 1
ATOM 1612 C CA . ALA A 1 221 ? -10.181 -4.640 36.872 1.00 49.22 221 ALA A CA 1
ATOM 1613 C C . ALA A 1 221 ? -8.862 -5.052 36.185 1.00 49.22 221 ALA A C 1
ATOM 1615 O O . ALA A 1 221 ? -8.192 -4.207 35.587 1.00 49.22 221 ALA A O 1
ATOM 1616 N N . GLU A 1 222 ? -8.467 -6.326 36.268 1.00 42.25 222 GLU A N 1
ATOM 1617 C CA . GLU A 1 222 ? -7.189 -6.834 35.749 1.00 42.25 222 GLU A CA 1
ATOM 1618 C C . GLU A 1 222 ? -7.074 -6.720 34.216 1.00 42.25 222 GLU A C 1
ATOM 1620 O O . GLU A 1 222 ? -5.977 -6.608 33.671 1.00 42.25 222 GLU A O 1
ATOM 1625 N N . HIS A 1 223 ? -8.208 -6.626 33.518 1.00 39.19 223 HIS A N 1
ATOM 1626 C CA . HIS A 1 223 ? -8.294 -6.553 32.057 1.00 39.19 223 HIS A CA 1
ATOM 1627 C C . HIS A 1 223 ? -8.487 -5.123 31.503 1.00 39.19 223 HIS A C 1
ATOM 1629 O O . HIS A 1 223 ? -8.856 -4.943 30.338 1.00 39.19 223 HIS A O 1
ATOM 1635 N N . LEU A 1 224 ? -8.228 -4.080 32.305 1.00 47.56 224 LEU A N 1
ATOM 1636 C CA . LEU A 1 224 ? -8.345 -2.686 31.862 1.00 47.56 224 LEU A CA 1
ATOM 1637 C C . LEU A 1 224 ? -7.147 -2.253 30.997 1.00 47.56 224 LEU A C 1
ATOM 1639 O O . LEU A 1 224 ? -6.048 -2.005 31.486 1.00 47.56 224 LEU A O 1
ATOM 1643 N N . HIS A 1 225 ? -7.381 -2.088 29.692 1.00 41.47 225 HIS A N 1
ATOM 1644 C CA . HIS A 1 225 ? -6.338 -1.794 28.694 1.00 41.47 225 HIS A CA 1
ATOM 1645 C C . HIS A 1 225 ? -5.789 -0.344 28.756 1.00 41.47 225 HIS A C 1
ATOM 1647 O O . HIS A 1 225 ? -4.715 -0.056 28.226 1.00 41.47 225 HIS A O 1
ATOM 1653 N N . SER A 1 226 ? -6.515 0.589 29.384 1.00 41.56 226 SER A N 1
ATOM 1654 C CA . SER A 1 226 ? -6.046 1.949 29.707 1.00 41.56 226 SER A CA 1
ATOM 1655 C C . SER A 1 226 ? -7.027 2.649 30.651 1.00 41.56 226 SER A C 1
ATOM 1657 O O . SER A 1 226 ? -8.227 2.659 30.372 1.00 41.56 226 SER A O 1
ATOM 1659 N N . LEU A 1 227 ? -6.523 3.272 31.721 1.00 42.81 227 LEU A N 1
ATOM 1660 C CA . LEU A 1 227 ? -7.310 4.055 32.678 1.00 42.81 227 LEU A CA 1
ATOM 1661 C C . LEU A 1 227 ? -7.000 5.544 32.475 1.00 42.81 227 LEU A C 1
ATOM 1663 O O . LEU A 1 227 ? -5.872 5.985 32.699 1.00 42.81 227 LEU A O 1
ATOM 1667 N N . ASP A 1 228 ? -7.979 6.313 31.997 1.00 44.12 228 ASP A N 1
ATOM 1668 C CA . ASP A 1 228 ? -7.821 7.755 31.794 1.00 44.12 228 ASP A CA 1
ATOM 1669 C C . ASP A 1 228 ? -7.685 8.465 33.156 1.00 44.12 228 ASP A C 1
ATOM 1671 O O . ASP A 1 228 ? -8.550 8.391 34.035 1.00 44.12 228 ASP A O 1
ATOM 1675 N N . ILE A 1 229 ? -6.559 9.154 33.329 1.00 38.88 229 ILE A N 1
ATOM 1676 C CA . ILE A 1 229 ? -6.074 9.763 34.577 1.00 38.88 229 ILE A CA 1
ATOM 1677 C C . ILE A 1 229 ? -6.978 10.897 35.089 1.00 38.88 229 ILE A C 1
ATOM 1679 O O . ILE A 1 229 ? -6.795 11.385 36.205 1.00 38.88 229 ILE A O 1
ATOM 1683 N N . SER A 1 230 ? -7.984 11.301 34.312 1.00 41.19 230 SER A N 1
ATOM 1684 C CA . SER A 1 230 ? -8.887 12.407 34.647 1.00 41.19 230 SER A CA 1
ATOM 1685 C C . SER A 1 230 ? -9.811 12.131 35.850 1.00 41.19 230 SER A C 1
ATOM 1687 O O . SER A 1 230 ? -10.372 13.076 36.403 1.00 41.19 230 SER A O 1
ATOM 1689 N N . ARG A 1 231 ? -9.954 10.872 36.307 1.00 34.91 231 ARG A N 1
ATOM 1690 C CA . ARG A 1 231 ? -10.764 10.517 37.498 1.00 34.91 231 ARG A CA 1
ATOM 1691 C C . ARG A 1 231 ? -10.172 9.471 38.451 1.00 34.91 231 ARG A C 1
ATOM 1693 O O . ARG A 1 231 ? -10.870 9.024 39.356 1.00 34.91 231 ARG A O 1
ATOM 1700 N N . GLY A 1 232 ? -8.876 9.161 38.359 1.00 38.66 232 GLY A N 1
ATOM 1701 C CA . GLY A 1 232 ? -8.189 8.195 39.242 1.00 38.66 232 GLY A CA 1
ATOM 1702 C C . GLY A 1 232 ? -8.210 8.513 40.751 1.00 38.66 232 GLY A C 1
ATOM 1703 O O . GLY A 1 232 ? -7.611 7.788 41.536 1.00 38.66 232 GLY A O 1
ATOM 1704 N N . ARG A 1 233 ? -8.886 9.590 41.174 1.00 37.03 233 ARG A N 1
ATOM 1705 C CA . ARG A 1 233 ? -9.069 9.981 42.577 1.00 37.03 233 ARG A CA 1
ATOM 1706 C C . ARG A 1 233 ? -10.396 9.507 43.190 1.00 37.03 233 ARG A C 1
ATOM 1708 O O . ARG A 1 233 ? -10.461 9.422 44.408 1.00 37.03 233 ARG A O 1
ATOM 1715 N N . ASP A 1 234 ? -11.396 9.147 42.379 1.00 40.50 234 ASP A N 1
ATOM 1716 C CA . ASP A 1 234 ? -12.662 8.563 42.872 1.00 40.50 234 ASP A CA 1
ATOM 1717 C C . ASP A 1 234 ? -12.568 7.042 43.094 1.00 40.50 234 ASP A C 1
ATOM 1719 O O . ASP A 1 234 ? -13.422 6.458 43.752 1.00 40.50 234 ASP A O 1
ATOM 1723 N N . PHE A 1 235 ? -11.511 6.401 42.581 1.00 39.75 235 PHE A N 1
ATOM 1724 C CA . PHE A 1 235 ? -11.251 4.958 42.703 1.00 39.75 235 PHE A CA 1
ATOM 1725 C C . PHE A 1 235 ? -10.097 4.635 43.671 1.00 39.75 235 PHE A C 1
ATOM 1727 O O . PHE A 1 235 ? -9.462 3.586 43.580 1.00 39.75 235 PHE A O 1
ATOM 1734 N N . ALA A 1 236 ? -9.791 5.549 44.597 1.00 32.72 236 ALA A N 1
ATOM 1735 C CA . ALA A 1 236 ? -8.848 5.274 45.674 1.00 32.72 236 ALA A CA 1
ATOM 1736 C C . ALA A 1 236 ? -9.496 4.339 46.720 1.00 32.72 236 ALA A C 1
ATOM 1738 O O . ALA A 1 236 ? -10.669 4.527 47.059 1.00 32.72 236 ALA A O 1
ATOM 1739 N N . PRO A 1 237 ? -8.755 3.366 47.284 1.00 33.34 237 PRO A N 1
ATOM 1740 C CA . PRO A 1 237 ? -9.247 2.523 48.368 1.00 33.34 237 PRO A CA 1
ATOM 1741 C C . PRO A 1 237 ? -9.405 3.392 49.625 1.00 33.34 237 PRO A C 1
ATOM 1743 O O . PRO A 1 237 ? -8.452 3.625 50.362 1.00 33.34 237 PRO A O 1
ATOM 1746 N N . GLY A 1 238 ? -10.598 3.952 49.828 1.00 34.12 238 GLY A N 1
ATOM 1747 C CA . GLY A 1 238 ? -10.869 4.854 50.953 1.00 34.12 238 GLY A CA 1
ATOM 1748 C C . GLY A 1 238 ? -12.148 5.695 50.878 1.00 34.12 238 GLY A C 1
ATOM 1749 O O . GLY A 1 238 ? -12.445 6.405 51.836 1.00 34.12 238 GLY A O 1
ATOM 1750 N N . GLY A 1 239 ? -12.926 5.636 49.793 1.00 27.44 239 GLY A N 1
ATOM 1751 C CA . GLY A 1 239 ? -14.213 6.334 49.702 1.00 27.44 239 GLY A CA 1
ATOM 1752 C C . GLY A 1 239 ? -15.296 5.640 50.529 1.00 27.44 239 GLY A C 1
ATOM 1753 O O . GLY A 1 239 ? -15.827 4.615 50.114 1.00 27.44 239 GLY A O 1
ATOM 1754 N N . GLY A 1 240 ? -15.599 6.184 51.710 1.00 28.17 240 GLY A N 1
ATOM 1755 C CA . GLY A 1 240 ? -16.630 5.677 52.614 1.00 28.17 240 GLY A CA 1
ATOM 1756 C C . GLY A 1 240 ? -17.986 5.500 51.928 1.00 28.17 240 GLY A C 1
ATOM 1757 O O . GLY A 1 240 ? -18.487 6.405 51.261 1.00 28.17 240 GLY A O 1
ATOM 1758 N N . ALA A 1 241 ? -18.573 4.320 52.123 1.00 33.78 241 ALA A N 1
ATOM 1759 C CA . ALA A 1 241 ? -19.930 4.005 51.708 1.00 33.78 241 ALA A CA 1
ATOM 1760 C C . ALA A 1 241 ? -20.942 5.028 52.273 1.00 33.78 241 ALA A C 1
ATOM 1762 O O . ALA A 1 241 ? -20.778 5.477 53.414 1.00 33.78 241 ALA A O 1
ATOM 1763 N N . PRO A 1 242 ? -22.018 5.369 51.538 1.00 31.91 242 PRO A N 1
ATOM 1764 C CA . PRO A 1 242 ? -23.171 6.022 52.145 1.00 31.91 242 PRO A CA 1
ATOM 1765 C C . PRO A 1 242 ? -23.715 5.126 53.276 1.00 31.91 242 PRO A C 1
ATOM 1767 O O . PRO A 1 242 ? -23.820 3.908 53.100 1.00 31.91 242 PRO A O 1
ATOM 1770 N N . PRO A 1 243 ? -24.035 5.685 54.457 1.00 29.05 243 PRO A N 1
ATOM 1771 C CA . PRO A 1 243 ? -24.432 4.888 55.606 1.00 29.05 243 PRO A CA 1
ATOM 1772 C C . PRO A 1 243 ? -25.828 4.313 55.346 1.00 29.05 243 PRO A C 1
ATOM 1774 O O . PRO A 1 243 ? -26.816 5.043 55.381 1.00 29.05 243 PRO A O 1
ATOM 1777 N N . GLY A 1 244 ? -25.915 3.011 55.057 1.00 29.22 244 GLY A N 1
ATOM 1778 C CA . GLY A 1 244 ? -27.213 2.341 54.953 1.00 29.22 244 GLY A CA 1
ATOM 1779 C C . GLY A 1 244 ? -27.276 0.960 54.299 1.00 29.22 244 GLY A C 1
ATOM 1780 O O . GLY A 1 244 ? -28.302 0.310 54.462 1.00 29.22 244 GLY A O 1
ATOM 1781 N N . GLN A 1 245 ? -26.251 0.472 53.591 1.00 30.48 245 GLN A N 1
ATOM 1782 C CA . GLN A 1 245 ? -26.301 -0.862 52.965 1.00 30.48 245 GLN A CA 1
ATOM 1783 C C . GLN A 1 245 ? -24.990 -1.630 53.169 1.00 30.48 245 GLN A C 1
ATOM 1785 O O . GLN A 1 245 ? -23.909 -1.115 52.893 1.00 30.48 245 GLN A O 1
ATOM 1790 N N . GLY A 1 246 ? -25.098 -2.856 53.692 1.00 25.42 246 GLY A N 1
ATOM 1791 C CA . GLY A 1 246 ? -24.000 -3.736 54.111 1.00 25.42 246 GLY A CA 1
ATOM 1792 C C . GLY A 1 246 ? -23.182 -4.356 52.974 1.00 25.42 246 GLY A C 1
ATOM 1793 O O . GLY A 1 246 ? -22.872 -5.540 53.026 1.00 25.42 246 GLY A O 1
ATOM 1794 N N . ILE A 1 247 ? -22.823 -3.578 51.952 1.00 31.00 247 ILE A N 1
ATOM 1795 C CA . ILE A 1 247 ? -22.016 -4.047 50.822 1.00 31.00 247 ILE A CA 1
ATOM 1796 C C . ILE A 1 247 ? -20.542 -3.762 51.123 1.00 31.00 247 ILE A C 1
ATOM 1798 O O . ILE A 1 247 ? -20.110 -2.608 51.164 1.00 31.00 247 ILE A O 1
ATOM 1802 N N . ARG A 1 248 ? -19.745 -4.815 51.339 1.00 30.48 248 ARG A N 1
ATOM 1803 C CA . ARG A 1 248 ? -18.279 -4.706 51.368 1.00 30.48 248 ARG A CA 1
ATOM 1804 C C . ARG A 1 248 ? -17.767 -4.731 49.930 1.00 30.48 248 ARG A C 1
ATOM 1806 O O . ARG A 1 248 ? -17.820 -5.764 49.269 1.00 30.48 248 ARG A O 1
ATOM 1813 N N . ILE A 1 249 ? -17.290 -3.584 49.456 1.00 37.62 249 ILE A N 1
ATOM 1814 C CA . ILE A 1 249 ? -16.675 -3.439 48.133 1.00 37.62 249 ILE A CA 1
ATOM 1815 C C . ILE A 1 249 ? -15.193 -3.804 48.260 1.00 37.62 249 ILE A C 1
ATOM 1817 O O . ILE A 1 249 ? -14.437 -3.112 48.943 1.00 37.62 249 ILE A O 1
ATOM 1821 N N . GLY A 1 250 ? -14.787 -4.903 47.626 1.00 36.41 250 GLY A N 1
ATOM 1822 C CA . GLY A 1 250 ? -13.385 -5.287 47.479 1.00 36.41 250 GLY A CA 1
ATOM 1823 C C . GLY A 1 250 ? -12.901 -4.925 46.080 1.00 36.41 250 GLY A C 1
ATOM 1824 O O . GLY A 1 250 ? -13.346 -5.526 45.107 1.00 36.41 250 GLY A O 1
ATOM 1825 N N . VAL A 1 251 ? -12.007 -3.941 45.966 1.00 38.41 251 VAL A N 1
ATOM 1826 C CA . VAL A 1 251 ? -11.345 -3.611 44.695 1.00 38.41 251 VAL A CA 1
ATOM 1827 C C . VAL A 1 251 ? -10.053 -4.420 44.615 1.00 38.41 251 VAL A C 1
ATOM 1829 O O . VAL A 1 251 ? -9.115 -4.158 45.370 1.00 38.41 251 VAL A O 1
ATOM 1832 N N . LEU A 1 252 ? -9.997 -5.399 43.712 1.00 38.31 252 LEU A N 1
ATOM 1833 C CA . LEU A 1 252 ? -8.746 -6.043 43.312 1.00 38.31 252 LEU A CA 1
ATOM 1834 C C . LEU A 1 252 ? -8.105 -5.155 42.242 1.00 38.31 252 LEU A C 1
ATOM 1836 O O . LEU A 1 252 ? -8.407 -5.245 41.057 1.00 38.31 252 LEU A O 1
ATOM 1840 N N . ALA A 1 253 ? -7.264 -4.221 42.686 1.00 31.23 253 ALA A N 1
ATOM 1841 C CA . ALA A 1 253 ? -6.431 -3.437 41.785 1.00 31.23 253 ALA A CA 1
ATOM 1842 C C . ALA A 1 253 ? -5.213 -4.278 41.383 1.00 31.23 253 ALA A C 1
ATOM 1844 O O . ALA A 1 253 ? -4.445 -4.707 42.248 1.00 31.23 253 ALA A O 1
ATOM 1845 N N . ALA A 1 254 ? -5.038 -4.499 40.079 1.00 32.44 254 ALA A N 1
ATOM 1846 C CA . ALA A 1 254 ? -3.852 -5.147 39.538 1.00 32.44 254 ALA A CA 1
ATOM 1847 C C . ALA A 1 254 ? -2.590 -4.383 39.965 1.00 32.44 254 ALA A C 1
ATOM 1849 O O . ALA A 1 254 ? -2.510 -3.154 39.880 1.00 32.44 254 ALA A O 1
ATOM 1850 N N . GLY A 1 255 ? -1.623 -5.143 40.475 1.00 27.61 255 GLY A N 1
ATOM 1851 C CA . GLY A 1 255 ? -0.366 -4.638 40.994 1.00 27.61 255 GLY A CA 1
ATOM 1852 C C . GLY A 1 255 ? 0.406 -3.815 39.968 1.00 27.61 255 GLY A C 1
ATOM 1853 O O . GLY A 1 255 ? 0.436 -4.109 38.774 1.00 27.61 255 GLY A O 1
ATOM 1854 N N . SER A 1 256 ? 1.074 -2.787 40.484 1.00 26.98 256 SER A N 1
ATOM 1855 C CA . SER A 1 2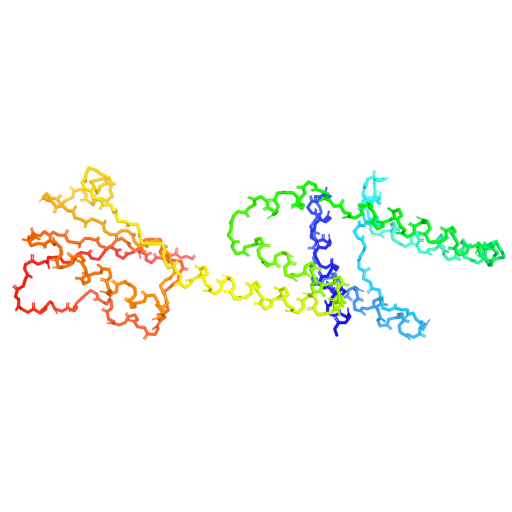56 ? 2.169 -2.080 39.831 1.00 26.98 256 SER A CA 1
ATOM 1856 C C . SER A 1 256 ? 3.091 -3.055 39.093 1.00 26.98 256 SER A C 1
ATOM 1858 O O . SER A 1 256 ? 3.676 -3.926 39.740 1.00 26.98 256 SER A O 1
ATOM 1860 N N . GLN A 1 257 ? 3.275 -2.884 37.782 1.00 24.48 257 GLN A N 1
ATOM 1861 C CA . GLN A 1 257 ? 4.425 -3.482 37.105 1.00 24.48 257 GLN A CA 1
ATOM 1862 C C . GLN A 1 257 ? 5.712 -2.862 37.678 1.00 24.48 257 GLN A C 1
ATOM 1864 O O . GLN A 1 257 ? 5.843 -1.635 37.641 1.00 24.48 257 GLN A O 1
ATOM 1869 N N . PRO A 1 258 ? 6.660 -3.650 38.215 1.00 26.23 258 PRO A N 1
ATOM 1870 C CA . PRO A 1 258 ? 8.017 -3.192 38.449 1.00 26.23 258 PRO A CA 1
ATOM 1871 C C . PRO A 1 258 ? 8.901 -3.597 37.258 1.00 26.23 258 PRO A C 1
ATOM 1873 O O . PRO A 1 258 ? 9.015 -4.786 36.961 1.00 26.23 258 PRO A O 1
ATOM 1876 N N . GLY A 1 259 ? 9.569 -2.626 36.627 1.00 28.14 259 GLY A N 1
ATOM 1877 C CA . GLY A 1 259 ? 10.674 -2.862 35.685 1.00 28.14 259 GLY A CA 1
ATOM 1878 C C . GLY A 1 259 ? 10.504 -2.208 34.329 1.00 28.14 259 GLY A C 1
ATOM 1879 O O . GLY A 1 259 ? 9.943 -2.878 33.440 1.00 28.14 259 GLY A O 1
#

Sequence (259 aa):
MLAFLGLMQSCVIARAMGIKSGQNVDMNQEVLGQSLSNLGGSFLSCFPSCGSFNRSASNIESGARTPLVGVVSAIVLGALIFLATPIVAELPIAVMAGVLFLVGAGLIKMEDIGKLIRIHGESRIIFVLCLVATVYGGLDKGVILGIIASIVAYLRSVSRPEIDLFFGEDAEQYAPANLTGSTTVLQVSGSVFFGSVQVLERALTDLAKSDGREGNLVIDAEHLHSLDISRGRDFAPGGGAPPGQGIRIGVLAAGSQPG

Radius of gyration: 29.2 Å; chains: 1; bounding box: 52×39×89 Å

Foldseek 3Di:
DVLVVQLVVQLVLQVVLCVVQVHDDDSVCSNVVLVVVQVVVVVVVDDRHHDDNVVSVVCVVVVDDDCVVVVVVVVVVVVCCVVCVVVVVPDDVVVVVVVVVVVVVVVDDPVVLVVQCPDDDLSVVLVVQLVVCCVPVNNVRSVVSSVVSVVVVVVVVQLDWDWDWDADPRVVVVDDPPDDDRETETETAHEDDPNCVVVVVVVVVVVVVPDPDQYEYEYHPVRHPDDDPPPVPVPPPPPDDDPDGNYDYDYPDDDDDDD

pLDDT: mean 71.51, std 23.98, range [24.48, 95.88]